Protein 5H6X (pdb70)

B-factor: mean 24.69, std 9.8, range [11.09, 68.38]

Structure (mmCIF, N/CA/C/O backbone):
data_5H6X
#
_entry.id   5H6X
#
_cell.length_a   37.910
_cell.length_b   68.905
_cell.length_c   70.357
_cell.angle_alpha   90.00
_cell.angle_beta   90.00
_cell.angle_gamma   90.00
#
_symmetry.space_group_name_H-M   'P 21 21 21'
#
loop_
_entity.id
_entity.type
_entity.pdbx_description
1 polymer 'RNA polymerase sigma factor RpoS'
2 non-polymer 'SODIUM ION'
3 non-polymer GLYCEROL
4 water water
#
loop_
_atom_site.group_PDB
_atom_site.id
_atom_site.type_symbol
_atom_site.label_atom_id
_atom_site.label_alt_id
_atom_site.label_comp_id
_atom_site.label_asym_id
_atom_site.label_entity_id
_atom_site.label_seq_id
_atom_site.pdbx_PDB_ins_code
_atom_site.Cartn_x
_atom_site.Cartn_y
_atom_site.Cartn_z
_atom_site.occupancy
_atom_site.B_iso_or_equiv
_atom_site.auth_seq_id
_atom_site.auth_comp_id
_atom_site.auth_asym_id
_atom_site.auth_atom_id
_atom_site.pdbx_PDB_model_num
ATOM 1 N N . LEU A 1 7 ? -27.619 -0.957 20.212 1.00 49.32 101 LEU A N 1
ATOM 2 C CA . LEU A 1 7 ? -27.730 -1.468 18.813 1.00 46.19 101 LEU A CA 1
ATOM 3 C C . LEU A 1 7 ? -28.546 -0.504 17.958 1.00 40.69 101 LEU A C 1
ATOM 4 O O . LEU A 1 7 ? -29.634 -0.085 18.338 1.00 42.18 101 LEU A O 1
ATOM 6 N N . LEU A 1 8 ? -28.002 -0.156 16.809 1.00 31.68 102 LEU A N 1
ATOM 7 C CA . LEU A 1 8 ? -28.623 0.824 15.944 1.00 28.13 102 LEU A CA 1
ATOM 8 C C . LEU A 1 8 ? -29.490 0.147 14.886 1.00 25.20 102 LEU A C 1
ATOM 9 O O . LEU A 1 8 ? -29.075 -0.828 14.269 1.00 26.40 102 LEU A O 1
ATOM 14 N N . THR A 1 9 ? -30.674 0.699 14.663 1.00 21.09 103 THR A N 1
ATOM 15 C CA . THR A 1 9 ? -31.494 0.258 13.538 1.00 20.62 103 THR A CA 1
ATOM 16 C C . THR A 1 9 ? -30.792 0.654 12.260 1.00 18.98 103 THR A C 1
ATOM 17 O O . THR A 1 9 ? -29.919 1.521 12.253 1.00 18.98 103 THR A O 1
ATOM 21 N N . ALA A 1 10 ? -31.191 0.065 11.146 1.00 17.68 104 ALA A N 1
ATOM 22 C CA . ALA A 1 10 ? -30.629 0.470 9.873 1.00 16.59 104 ALA A CA 1
ATOM 23 C C . ALA A 1 10 ? -30.867 1.929 9.615 1.00 16.38 104 ALA A C 1
ATOM 24 O O . ALA A 1 10 ? -29.998 2.617 9.094 1.00 16.57 104 ALA A O 1
ATOM 26 N N . GLU A 1 11 ? -32.050 2.421 9.974 1.00 17.29 105 GLU A N 1
ATOM 27 C CA . GLU A 1 11 ? -32.381 3.811 9.781 1.00 18.26 105 GLU A CA 1
ATOM 28 C C . GLU A 1 11 ? -31.496 4.702 10.640 1.00 19.79 105 GLU A C 1
ATOM 29 O O . GLU A 1 11 ? -30.978 5.711 10.169 1.00 19.41 105 GLU A O 1
ATOM 35 N N . GLU A 1 12 ? -31.336 4.349 11.891 1.00 18.27 106 GLU A N 1
ATOM 36 C CA . GLU A 1 12 ? -30.459 5.137 12.774 1.00 19.13 106 GLU A CA 1
ATOM 37 C C . GLU A 1 12 ? -29.025 5.117 12.298 1.00 18.26 106 GLU A C 1
ATOM 38 O O . GLU A 1 12 ? -28.342 6.123 12.300 1.00 18.17 106 GLU A O 1
ATOM 44 N N . GLU A 1 13 ? -28.557 3.955 11.891 1.00 17.81 107 GLU A N 1
ATOM 45 C CA . GLU A 1 13 ? -27.166 3.826 11.484 1.00 18.19 107 GLU A CA 1
ATOM 46 C C . GLU A 1 13 ? -26.872 4.690 10.285 1.00 17.95 107 GLU A C 1
ATOM 47 O O . GLU A 1 13 ? -25.821 5.349 10.213 1.00 18.85 107 GLU A O 1
ATOM 53 N N . ILE A 1 14 ? -27.762 4.704 9.307 1.00 18.48 108 ILE A N 1
ATOM 54 C CA . ILE A 1 14 ? -27.514 5.537 8.143 1.00 21.45 108 ILE A CA 1
ATOM 55 C C . ILE A 1 14 ? -27.574 7.026 8.455 1.00 20.78 108 ILE A C 1
ATOM 56 O O . ILE A 1 14 ? -26.826 7.805 7.895 1.00 22.54 108 ILE A O 1
ATOM 61 N N . HIS A 1 15 ? -28.445 7.404 9.374 1.00 19.51 109 HIS A N 1
ATOM 62 C CA . HIS A 1 15 ? -28.533 8.773 9.823 1.00 21.03 109 HIS A CA 1
ATOM 63 C C . HIS A 1 15 ? -27.240 9.238 10.466 1.00 20.29 109 HIS A C 1
ATOM 64 O O . HIS A 1 15 ? -26.671 10.251 10.078 1.00 20.83 109 HIS A O 1
ATOM 71 N N . TYR A 1 16 ? -26.781 8.474 11.445 1.00 19.14 110 TYR A N 1
ATOM 72 C CA . TYR A 1 16 ? -25.520 8.815 12.099 1.00 18.37 110 TYR A CA 1
ATOM 73 C C . TYR A 1 16 ? -24.368 8.752 11.127 1.00 18.42 110 TYR A C 1
ATOM 74 O O . TYR A 1 16 ? -23.464 9.586 11.180 1.00 19.13 110 TYR A O 1
ATOM 83 N N . ALA A 1 17 ? -24.373 7.783 10.222 1.00 17.60 111 ALA A N 1
ATOM 84 C CA . ALA A 1 17 ? -23.267 7.639 9.279 1.00 17.29 111 ALA A CA 1
ATOM 85 C C . ALA A 1 17 ? -23.151 8.841 8.359 1.00 19.43 111 ALA A C 1
ATOM 86 O O . ALA A 1 17 ? -22.060 9.312 8.065 1.00 20.31 111 ALA A O 1
ATOM 88 N N . THR A 1 18 ? -24.294 9.360 7.944 1.00 19.95 112 THR A N 1
ATOM 89 C CA . THR A 1 18 ? -24.288 10.516 7.056 1.00 22.20 112 THR A CA 1
ATOM 90 C C . THR A 1 18 ? -23.690 11.718 7.770 1.00 22.06 112 THR A C 1
ATOM 91 O O . THR A 1 18 ? -22.877 12.441 7.207 1.00 23.76 112 THR A O 1
ATOM 95 N N . LEU A 1 19 ? -24.082 11.923 9.014 1.00 21.32 113 LEU A N 1
ATOM 96 C CA . LEU A 1 19 ? -23.503 12.976 9.848 1.00 21.06 113 LEU A CA 1
ATOM 97 C C . LEU A 1 19 ? -22.021 12.765 10.136 1.00 22.78 113 LEU A C 1
ATOM 98 O O . LEU A 1 19 ? -21.230 13.705 10.101 1.00 22.09 113 LEU A O 1
ATOM 103 N N . ALA A 1 20 ? -21.649 11.535 10.455 1.00 19.27 114 ALA A N 1
ATOM 104 C CA . ALA A 1 20 ? -20.265 11.217 10.790 1.00 19.64 114 ALA A CA 1
ATOM 105 C C . ALA A 1 20 ? -19.339 11.510 9.627 1.00 20.42 114 ALA A C 1
ATOM 106 O O . ALA A 1 20 ? -18.204 11.975 9.811 1.00 20.66 114 ALA A O 1
ATOM 108 N N . LEU A 1 21 ? -19.820 11.225 8.429 1.00 20.83 115 LEU A N 1
ATOM 109 C CA . LEU A 1 21 ? -19.056 11.404 7.211 1.00 23.20 115 LEU A CA 1
ATOM 110 C C . LEU A 1 21 ? -18.705 12.870 7.004 1.00 26.20 115 LEU A C 1
ATOM 111 O O . LEU A 1 21 ? -17.660 13.192 6.444 1.00 27.38 115 LEU A O 1
ATOM 116 N N . LYS A 1 22 ? -19.566 13.739 7.520 1.00 26.22 116 LYS A N 1
ATOM 117 C CA . LYS A 1 22 ? -19.394 15.188 7.464 1.00 28.40 116 LYS A CA 1
ATOM 118 C C . LYS A 1 22 ? -18.649 15.751 8.672 1.00 30.00 116 LYS A C 1
ATOM 119 O O . LYS A 1 22 ? -18.531 16.969 8.826 1.00 33.50 116 LYS A O 1
ATOM 125 N N . GLY A 1 23 ? -18.130 14.880 9.531 1.00 27.17 117 GLY A N 1
ATOM 126 C CA . GLY A 1 23 ? -17.343 15.312 10.674 1.00 24.92 117 GLY A CA 1
ATOM 127 C C . GLY A 1 23 ? -18.039 15.460 12.012 1.00 24.26 117 GLY A C 1
ATOM 128 O O . GLY A 1 23 ? -17.444 15.935 12.961 1.00 26.48 117 GLY A O 1
ATOM 129 N N . ASP A 1 24 ? -19.281 15.003 12.122 1.00 23.06 118 ASP A N 1
ATOM 130 C CA . ASP A 1 24 ? -20.045 15.161 13.358 1.00 24.26 118 ASP A CA 1
ATOM 131 C C . ASP A 1 24 ? -19.551 14.170 14.408 1.00 25.01 118 ASP A C 1
ATOM 132 O O . ASP A 1 24 ? -19.771 12.963 14.293 1.00 22.13 118 ASP A O 1
ATOM 137 N N . MET A 1 25 ? -18.907 14.676 15.443 1.00 24.09 119 MET A N 1
ATOM 138 C CA . MET A 1 25 ? -18.288 13.832 16.449 1.00 24.44 119 MET A CA 1
ATOM 139 C C . MET A 1 25 ? -19.281 13.084 17.304 1.00 23.97 119 MET A C 1
ATOM 140 O O . MET A 1 25 ? -18.997 11.988 17.731 1.00 23.08 119 MET A O 1
ATOM 145 N N . GLU A 1 26 ? -20.438 13.669 17.584 1.00 23.26 120 GLU A N 1
ATOM 146 C CA . GLU A 1 26 ? -21.434 12.937 18.352 1.00 25.75 120 GLU A CA 1
ATOM 147 C C . GLU A 1 26 ? -21.951 11.736 17.592 1.00 21.43 120 GLU A C 1
ATOM 148 O O . GLU A 1 26 ? -22.174 10.689 18.186 1.00 21.39 120 GLU A O 1
ATOM 154 N N . ALA A 1 27 ? -22.175 11.891 16.296 1.00 21.56 121 ALA A N 1
ATOM 155 C CA . ALA A 1 27 ? -22.568 10.748 15.467 1.00 18.62 121 ALA A CA 1
ATOM 156 C C . ALA A 1 27 ? -21.480 9.692 15.430 1.00 18.49 121 ALA A C 1
ATOM 157 O O . ALA A 1 27 ? -21.772 8.515 15.547 1.00 17.85 121 ALA A O 1
ATOM 159 N N . ARG A 1 28 ? -20.238 10.113 15.290 1.00 17.56 122 ARG A N 1
ATOM 160 C CA . ARG A 1 28 ? -19.111 9.177 15.325 1.00 17.61 122 ARG A CA 1
ATOM 161 C C . ARG A 1 28 ? -19.070 8.439 16.646 1.00 19.85 122 ARG A C 1
ATOM 162 O O . ARG A 1 28 ? -18.874 7.234 16.671 1.00 17.82 122 ARG A O 1
ATOM 170 N N . LYS A 1 29 ? -19.275 9.139 17.750 1.00 20.01 123 LYS A N 1
ATOM 171 C CA . LYS A 1 29 ? -19.314 8.509 19.047 1.00 21.74 123 LYS A CA 1
ATOM 172 C C . LYS A 1 29 ? -20.437 7.472 19.156 1.00 20.53 123 LYS A C 1
ATOM 173 O O . LYS A 1 29 ? -20.224 6.390 19.687 1.00 19.55 123 LYS A O 1
ATOM 179 N N . LYS A 1 30 ? -21.623 7.801 18.662 1.00 19.29 124 LYS A N 1
ATOM 180 C CA . LYS A 1 30 ? -22.725 6.855 18.678 1.00 21.79 124 LYS A CA 1
ATOM 181 C C . LYS A 1 30 ? -22.378 5.584 17.906 1.00 19.76 124 LYS A C 1
ATOM 182 O O . LYS A 1 30 ? -22.682 4.476 18.341 1.00 19.62 124 LYS A O 1
ATOM 188 N N . MET A 1 31 ? -21.730 5.743 16.761 1.00 16.90 125 MET A N 1
ATOM 189 C CA . MET A 1 31 ? -21.378 4.578 15.960 1.00 16.21 125 MET A CA 1
ATOM 190 C C . MET A 1 31 ? -20.347 3.696 16.659 1.00 17.23 125 MET A C 1
ATOM 191 O O . MET A 1 31 ? -20.440 2.474 16.642 1.00 18.40 125 MET A O 1
ATOM 196 N N . ILE A 1 32 ? -19.339 4.310 17.233 1.00 16.34 126 ILE A N 1
ATOM 197 C CA . ILE A 1 32 ? -18.312 3.558 17.941 1.00 16.73 126 ILE A CA 1
ATOM 198 C C . ILE A 1 32 ? -18.912 2.876 19.146 1.00 17.71 126 ILE A C 1
ATOM 199 O O . ILE A 1 32 ? -18.655 1.689 19.380 1.00 18.18 126 ILE A O 1
ATOM 204 N N . GLU A 1 33 ? -19.729 3.567 19.928 1.00 18.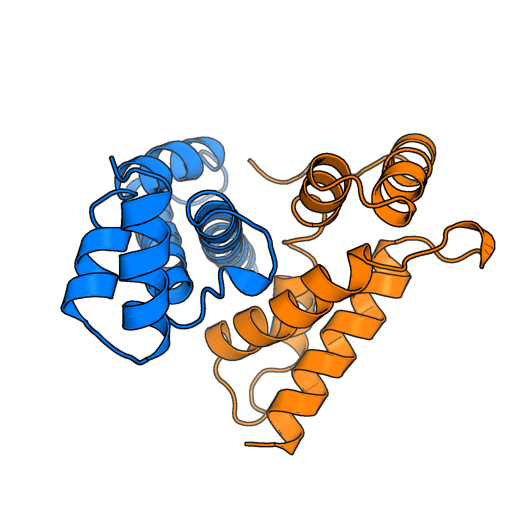98 127 GLU A N 1
ATOM 205 C CA A GLU A 1 33 ? -20.249 2.942 21.152 0.47 22.67 127 GLU A CA 1
ATOM 206 C CA B GLU A 1 33 ? -20.211 2.941 21.161 0.53 22.97 127 GLU A CA 1
ATOM 207 C C . GLU A 1 33 ? -21.086 1.682 20.880 1.00 24.28 127 GLU A C 1
ATOM 208 O O . GLU A 1 33 ? -21.062 0.686 21.636 1.00 26.98 127 GLU A O 1
ATOM 219 N N . SER A 1 34 ? -21.807 1.712 19.756 1.00 24.05 128 SER A N 1
ATOM 220 C CA A SER A 1 34 ? -22.625 0.552 19.332 0.54 25.73 128 SER A CA 1
ATOM 221 C CA B SER A 1 34 ? -22.617 0.550 19.338 0.46 25.92 128 SER A CA 1
ATOM 222 C C . SER A 1 34 ? -21.793 -0.671 18.839 1.00 26.23 128 SER A C 1
ATOM 223 O O . SER A 1 34 ? -22.312 -1.779 18.665 1.00 27.63 128 SER A O 1
ATOM 228 N N . ASN A 1 35 ? -20.495 -0.487 18.643 1.00 24.49 129 ASN A N 1
ATOM 229 C CA . ASN A 1 35 ? -19.620 -1.545 18.149 1.00 23.76 129 ASN A CA 1
ATOM 230 C C . ASN A 1 35 ? -18.402 -1.859 18.978 1.00 22.71 129 ASN A C 1
ATOM 231 O O . ASN A 1 35 ? -17.480 -2.518 18.515 1.00 20.42 129 ASN A O 1
ATOM 236 N N . LEU A 1 36 ? -18.403 -1.444 20.237 1.00 19.73 130 LEU A N 1
ATOM 237 C CA . LEU A 1 36 ? -17.280 -1.723 21.100 1.00 22.81 130 LEU A CA 1
ATOM 238 C C . LEU A 1 36 ? -17.108 -3.211 21.293 1.00 21.74 130 LEU A C 1
ATOM 239 O O . LEU A 1 36 ? -16.005 -3.706 21.379 1.00 22.35 130 LEU A O 1
ATOM 244 N N . ARG A 1 37 ? -18.219 -3.936 21.385 1.00 22.22 131 ARG A N 1
ATOM 245 C CA . ARG A 1 37 ? -18.149 -5.367 21.544 1.00 23.25 131 ARG A CA 1
ATOM 246 C C . ARG A 1 37 ? -17.552 -6.102 20.386 1.00 20.86 131 ARG A C 1
ATOM 247 O O . ARG A 1 37 ? -16.907 -7.141 20.552 1.00 21.24 131 ARG A O 1
ATOM 255 N N . LEU A 1 38 ? -17.754 -5.551 19.217 1.00 20.76 132 LEU A N 1
ATOM 256 C CA . LEU A 1 38 ? -17.196 -6.124 18.021 1.00 20.47 132 LEU A CA 1
ATOM 257 C C . LEU A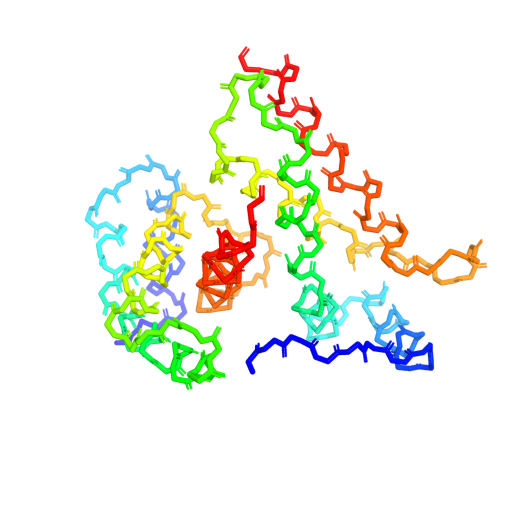 1 38 ? -15.685 -6.217 18.116 1.00 18.67 132 LEU A C 1
ATOM 258 O O . LEU A 1 38 ? -15.082 -7.197 17.690 1.00 18.28 132 LEU A O 1
ATOM 263 N N . VAL A 1 39 ? -15.054 -5.208 18.690 1.00 16.21 133 VAL A N 1
ATOM 264 C CA . VAL A 1 39 ? -13.595 -5.244 18.801 1.00 15.93 133 VAL A CA 1
ATOM 265 C C . VAL A 1 39 ? -13.082 -6.409 19.615 1.00 16.63 133 VAL A C 1
ATOM 266 O O . VAL A 1 39 ? -12.153 -7.091 19.229 1.00 17.50 133 VAL A O 1
ATOM 270 N N . VAL A 1 40 ? -13.688 -6.630 20.780 1.00 17.69 134 VAL A N 1
ATOM 271 C CA . VAL A 1 40 ? -13.214 -7.706 21.638 1.00 19.64 134 VAL A CA 1
ATOM 272 C C . VAL A 1 40 ? -13.468 -9.046 20.963 1.00 19.17 134 VAL A C 1
ATOM 273 O O . VAL A 1 40 ? -12.643 -9.936 21.027 1.00 21.65 134 VAL A O 1
ATOM 277 N N . LYS A 1 41 ? -14.629 -9.198 20.328 1.00 20.31 135 LYS A N 1
ATOM 278 C CA . LYS A 1 41 ? -14.942 -10.442 19.641 1.00 22.24 135 LYS A CA 1
ATOM 279 C C . LYS A 1 41 ? -13.955 -10.760 18.533 1.00 20.38 135 LYS A C 1
ATOM 280 O O . LYS A 1 41 ? -13.515 -11.900 18.368 1.00 21.62 135 LYS A O 1
ATOM 286 N N . ILE A 1 42 ? -13.604 -9.754 17.750 1.00 17.57 136 ILE A N 1
ATOM 287 C CA . ILE A 1 42 ? -12.614 -9.946 16.712 1.00 16.67 136 ILE A CA 1
ATOM 288 C C . ILE A 1 42 ? -11.235 -10.177 17.292 1.00 18.13 136 ILE A C 1
ATOM 289 O O . ILE A 1 42 ? -10.497 -11.043 16.849 1.00 18.45 136 ILE A O 1
ATOM 294 N N . ALA A 1 43 ? -10.875 -9.400 18.299 1.00 18.00 137 ALA A N 1
ATOM 295 C CA . ALA A 1 43 ? -9.556 -9.515 18.918 1.00 19.16 137 ALA A CA 1
ATOM 296 C C . ALA A 1 43 ? -9.308 -10.934 19.418 1.00 21.67 137 ALA A C 1
ATOM 297 O O . ALA A 1 43 ? -8.223 -11.470 19.265 1.00 19.98 137 ALA A O 1
ATOM 299 N N . ARG A 1 44 ? -10.331 -11.551 19.984 1.00 21.51 138 ARG A N 1
ATOM 300 C CA . ARG A 1 44 ? -10.162 -12.903 20.522 1.00 25.80 138 ARG A CA 1
ATOM 301 C C . ARG A 1 44 ? -9.725 -13.884 19.457 1.00 23.93 138 ARG A C 1
ATOM 302 O O . ARG A 1 44 ? -9.070 -14.886 19.765 1.00 28.29 138 ARG A O 1
ATOM 310 N N . ARG A 1 45 ? -10.087 -13.633 18.206 1.00 22.52 139 ARG A N 1
ATOM 311 C CA . ARG A 1 45 ? -9.753 -14.537 17.123 1.00 23.94 139 ARG A CA 1
ATOM 312 C C . ARG A 1 45 ? -8.272 -14.511 16.754 1.00 23.34 139 ARG A C 1
ATOM 313 O O . ARG A 1 45 ? -7.796 -15.376 16.038 1.00 25.29 139 ARG A O 1
ATOM 321 N N . TYR A 1 46 ? -7.563 -13.493 17.219 1.00 20.29 140 TYR A N 1
ATOM 322 C CA . TYR A 1 46 ? -6.155 -13.307 16.908 1.00 20.25 140 TYR A CA 1
ATOM 323 C C . TYR A 1 46 ? -5.253 -13.583 18.100 1.00 22.03 140 TYR A C 1
ATOM 324 O O . TYR A 1 46 ? -4.113 -13.151 18.129 1.00 21.28 140 TYR A O 1
ATOM 333 N N . LEU A 1 47 ? -5.754 -14.303 19.087 1.00 23.58 141 LEU A N 1
ATOM 334 C CA . LEU A 1 47 ? -4.933 -14.640 20.253 1.00 25.17 141 LEU A CA 1
ATOM 335 C C . LEU A 1 47 ? -3.861 -15.618 19.884 1.00 28.41 141 LEU A C 1
ATOM 336 O O . LEU A 1 47 ? -3.994 -16.350 18.915 1.00 26.75 141 LEU A O 1
ATOM 341 N N . ASN A 1 48 ? -2.794 -15.614 20.668 1.00 30.32 142 ASN A N 1
ATOM 342 C CA . ASN A 1 48 ? -1.730 -16.578 20.518 1.00 34.79 142 ASN A CA 1
ATOM 343 C C . ASN A 1 48 ? -0.961 -16.342 19.241 1.00 32.22 142 ASN A C 1
ATOM 344 O O . ASN A 1 48 ? -0.457 -17.272 18.640 1.00 32.76 142 ASN A O 1
ATOM 349 N N . ARG A 1 49 ? -0.896 -15.089 18.813 1.00 28.73 143 ARG A N 1
ATOM 350 C CA . ARG A 1 49 ? -0.100 -14.717 17.651 1.00 27.92 143 ARG A CA 1
ATOM 351 C C . ARG A 1 49 ? 1.017 -13.772 18.027 1.00 28.03 143 ARG A C 1
ATOM 352 O O . ARG A 1 49 ? 1.607 -13.143 17.165 1.00 26.11 143 ARG A O 1
ATOM 360 N N . GLY A 1 50 ? 1.299 -13.672 19.323 1.00 29.43 144 GLY A N 1
ATOM 361 C CA . GLY A 1 50 ? 2.355 -12.807 19.833 1.00 29.01 144 GLY A CA 1
ATOM 362 C C . GLY A 1 50 ? 1.918 -11.561 20.579 1.00 29.70 144 GLY A C 1
ATOM 363 O O . GLY A 1 50 ? 2.737 -10.914 21.234 1.00 29.51 144 GLY A O 1
ATOM 364 N N . LEU A 1 51 ? 0.647 -11.199 20.462 1.00 25.25 145 LEU A N 1
ATOM 365 C CA . LEU A 1 51 ? 0.124 -10.061 21.195 1.00 25.56 145 LEU A CA 1
ATOM 366 C C . LEU A 1 51 ? -0.915 -10.514 22.207 1.00 22.64 145 LEU A C 1
ATOM 367 O O . LEU A 1 51 ? -1.763 -11.321 21.926 1.00 22.81 145 LEU A O 1
ATOM 372 N N . PRO A 1 52 ? -0.811 -10.001 23.428 1.00 24.94 146 PRO A N 1
ATOM 373 C CA . PRO A 1 52 ? -1.804 -10.290 24.446 1.00 24.35 146 PRO A CA 1
ATOM 374 C C . PRO A 1 52 ? -3.125 -9.593 24.135 1.00 23.38 146 PRO A C 1
ATOM 375 O O . PRO A 1 52 ? -3.141 -8.640 23.351 1.00 21.58 146 PRO A O 1
ATOM 379 N N . LEU A 1 53 ? -4.207 -10.030 24.766 1.00 22.41 147 LEU A N 1
ATOM 380 C CA . LEU A 1 53 ? -5.533 -9.566 24.404 1.00 22.30 147 LEU A CA 1
ATOM 381 C C . LEU A 1 53 ? -5.692 -8.078 24.519 1.00 21.93 147 LEU A C 1
ATOM 382 O O . LEU A 1 53 ? -6.304 -7.457 23.651 1.00 19.93 147 LEU A O 1
ATOM 387 N N . LEU A 1 54 ? -5.161 -7.491 25.583 1.00 21.94 148 LEU A N 1
ATOM 388 C CA . LEU A 1 54 ? -5.313 -6.057 25.755 1.00 22.27 148 LEU A CA 1
ATOM 389 C C . LEU A 1 54 ? -4.672 -5.269 24.627 1.00 20.55 148 LEU A C 1
ATOM 390 O O . LEU A 1 54 ? -5.175 -4.221 24.243 1.00 19.64 148 LEU A O 1
ATOM 395 N N . ASP A 1 55 ? -3.551 -5.763 24.106 1.00 19.67 149 ASP A N 1
ATOM 396 C CA . ASP A 1 55 ? -2.905 -5.134 22.986 1.00 19.93 149 ASP A CA 1
ATOM 397 C C . ASP A 1 55 ? -3.703 -5.318 21.700 1.00 18.08 149 ASP A C 1
ATOM 398 O O . ASP A 1 55 ? -3.759 -4.411 20.900 1.00 17.24 149 ASP A O 1
ATOM 403 N N . LEU A 1 56 ? -4.289 -6.491 21.523 1.00 17.63 150 LEU A N 1
ATOM 404 C CA . LEU A 1 56 ? -5.150 -6.741 20.353 1.00 16.21 150 LEU A CA 1
ATOM 405 C C . LEU A 1 56 ? -6.385 -5.823 20.407 1.00 16.09 150 LEU A C 1
ATOM 406 O O . LEU A 1 56 ? -6.834 -5.326 19.378 1.00 15.52 150 LEU A O 1
ATOM 411 N N . ILE A 1 57 ? -6.946 -5.627 21.592 1.00 16.53 151 ILE A N 1
ATOM 412 C CA . ILE A 1 57 ? -8.074 -4.705 21.733 1.00 17.00 151 ILE A CA 1
ATOM 413 C C . ILE A 1 57 ? -7.642 -3.285 21.394 1.00 16.91 151 ILE A C 1
ATOM 414 O O . ILE A 1 57 ? -8.340 -2.564 20.710 1.00 15.23 151 ILE A O 1
ATOM 419 N N . GLU A 1 58 ? -6.475 -2.878 21.867 1.00 16.62 152 GLU A N 1
ATOM 420 C CA . GLU A 1 58 ? -6.000 -1.545 21.599 1.00 15.76 152 GLU A CA 1
ATOM 421 C C . GLU A 1 58 ? -5.828 -1.307 20.112 1.00 15.72 152 GLU A C 1
ATOM 422 O O . GLU A 1 58 ? -6.236 -0.296 19.591 1.00 15.70 152 GLU A O 1
ATOM 428 N N . GLU A 1 59 ? -5.209 -2.262 19.440 1.00 14.48 153 GLU A N 1
ATOM 429 C CA . GLU A 1 59 ? -5.046 -2.114 17.993 1.00 14.84 153 GLU A CA 1
ATOM 430 C C . GLU A 1 59 ? -6.349 -2.187 17.248 1.00 14.87 153 GLU A C 1
ATOM 431 O O . GLU A 1 59 ? -6.549 -1.483 16.280 1.00 14.88 153 GLU A O 1
ATOM 437 N N . GLY A 1 60 ? -7.245 -3.065 17.687 1.00 14.53 154 GLY A N 1
ATOM 438 C CA . GLY A 1 60 ? -8.572 -3.123 17.100 1.00 14.22 154 GLY A CA 1
ATOM 439 C C . GLY A 1 60 ? -9.335 -1.840 17.270 1.00 14.17 154 GLY A C 1
ATOM 440 O O . GLY A 1 60 ? -10.042 -1.413 16.389 1.00 14.30 154 GLY A O 1
ATOM 441 N N . ASN A 1 61 ? -9.168 -1.214 18.422 1.00 14.50 155 ASN A N 1
ATOM 442 C CA . ASN A 1 61 ? -9.842 0.056 18.688 1.00 15.73 155 ASN A CA 1
ATO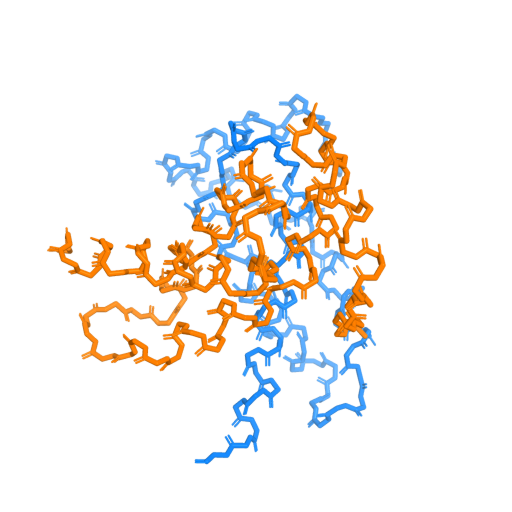M 443 C C . ASN A 1 61 ? -9.370 1.130 17.729 1.00 16.33 155 ASN A C 1
ATOM 444 O O . ASN A 1 61 ? -10.160 2.016 17.347 1.00 16.88 155 ASN A O 1
ATOM 449 N N . LEU A 1 62 ? -8.114 1.086 17.333 1.00 15.53 156 LEU A N 1
ATOM 450 C CA . LEU A 1 62 ? -7.610 2.035 16.364 1.00 15.34 156 LEU A CA 1
ATOM 451 C C . LEU A 1 62 ? -8.375 1.914 15.061 1.00 14.52 156 LEU A C 1
ATOM 452 O O . LEU A 1 62 ? -8.772 2.901 14.479 1.00 15.73 156 LEU A O 1
ATOM 457 N N . GLY A 1 63 ? -8.628 0.683 14.622 1.00 13.26 157 GLY A N 1
ATOM 458 C CA . GLY A 1 63 ? -9.443 0.475 13.440 1.00 12.98 157 GLY A CA 1
ATOM 459 C C . GLY A 1 63 ? -10.882 0.908 13.560 1.00 13.19 157 GLY A C 1
ATOM 460 O O . GLY A 1 63 ? -11.434 1.499 12.641 1.00 14.56 157 GLY A O 1
ATOM 461 N N . LEU A 1 64 ? -11.501 0.619 14.696 1.00 13.31 158 LEU A N 1
ATOM 462 C CA . LEU A 1 64 ? -12.884 1.058 14.881 1.00 14.83 158 LEU A CA 1
ATOM 463 C C . LEU A 1 64 ? -12.972 2.576 14.814 1.00 15.44 158 LEU A C 1
ATOM 464 O O . LEU A 1 64 ? -13.868 3.127 14.180 1.00 15.06 158 LEU A O 1
ATOM 469 N N . MET A 1 65 ? -12.047 3.252 15.455 1.00 16.88 159 MET A N 1
ATOM 470 C CA . MET A 1 65 ? -12.055 4.716 15.365 1.00 16.89 159 MET A CA 1
ATOM 471 C C . MET A 1 65 ? -11.847 5.234 13.938 1.00 16.22 159 MET A C 1
ATOM 472 O O . MET A 1 65 ? -12.499 6.158 13.523 1.00 17.84 159 MET A O 1
ATOM 477 N N . LYS A 1 66 ? -10.934 4.620 13.198 1.00 15.37 160 LYS A N 1
ATOM 478 C CA . LYS A 1 66 ? -10.683 4.997 11.830 1.00 15.80 160 LYS A CA 1
ATOM 479 C C . LYS A 1 66 ? -11.909 4.731 10.978 1.00 16.17 160 LYS A C 1
ATOM 480 O O . LYS A 1 66 ? -12.181 5.477 10.054 1.00 17.38 160 LYS A O 1
ATOM 486 N N . SER A 1 67 ? -12.657 3.691 11.292 1.00 15.14 161 SER A N 1
ATOM 487 C CA . SER A 1 67 ? -13.795 3.275 10.456 1.00 15.89 161 SER A CA 1
ATOM 488 C C . SER A 1 67 ? -14.922 4.304 10.434 1.00 17.52 161 SER A C 1
ATOM 489 O O . SER A 1 67 ? -15.717 4.286 9.524 1.00 19.93 161 SER A O 1
ATOM 492 N N . VAL A 1 68 ? -14.977 5.205 11.406 1.00 17.00 162 VAL A N 1
ATOM 493 C CA . VAL A 1 68 ? -16.023 6.236 11.377 1.00 19.48 162 VAL A CA 1
ATOM 494 C C . VAL A 1 68 ? -15.570 7.520 10.716 1.00 20.59 162 VAL A C 1
ATOM 495 O O . VAL A 1 68 ? -16.359 8.462 10.617 1.00 23.02 162 VAL A O 1
ATOM 499 N N . GLU A 1 69 ? -14.330 7.581 10.268 1.00 19.73 163 GLU A N 1
ATOM 500 C CA . GLU A 1 69 ? -13.846 8.795 9.617 1.00 22.90 163 GLU A CA 1
ATOM 501 C C . GLU A 1 69 ? -14.326 8.928 8.182 1.00 25.19 163 GLU A C 1
ATOM 502 O O . GLU A 1 69 ? -14.588 10.045 7.721 1.00 29.96 163 GLU A O 1
ATOM 508 N N . LYS A 1 70 ? -14.441 7.814 7.472 1.00 23.45 164 LYS A N 1
ATOM 509 C CA . LYS A 1 70 ? -14.899 7.861 6.098 1.00 25.05 164 LYS A CA 1
ATOM 510 C C . LYS A 1 70 ? -15.755 6.667 5.684 1.00 23.94 164 LYS A C 1
ATOM 511 O O . LYS A 1 70 ? -15.551 6.089 4.633 1.00 27.09 164 LYS A O 1
ATOM 517 N N . PHE A 1 71 ? -16.730 6.313 6.506 1.00 20.78 165 PHE A N 1
ATOM 518 C CA . PHE A 1 71 ? -17.666 5.249 6.170 1.00 19.50 165 PHE A CA 1
ATOM 519 C C . PHE A 1 71 ? -18.780 5.813 5.326 1.00 21.51 165 PHE A C 1
ATOM 520 O O . PHE A 1 71 ? -19.492 6.711 5.777 1.00 22.07 165 PHE A O 1
ATOM 528 N N . ASP A 1 72 ? -18.913 5.316 4.108 1.00 22.90 166 ASP A N 1
ATOM 529 C CA . ASP A 1 72 ? -19.954 5.821 3.205 1.00 24.18 166 ASP A CA 1
ATOM 530 C C . ASP A 1 72 ? -20.987 4.755 2.952 1.00 23.50 166 ASP A C 1
ATOM 531 O O . ASP A 1 72 ? -20.725 3.767 2.321 1.00 23.81 166 ASP A O 1
ATOM 536 N N . PRO A 1 73 ? -22.193 4.944 3.483 1.00 24.44 167 PRO A N 1
ATOM 537 C CA . PRO A 1 73 ? -23.259 3.950 3.289 1.00 27.36 167 PRO A CA 1
ATOM 538 C C . PRO A 1 73 ? -23.600 3.706 1.831 1.00 29.41 167 PRO A C 1
ATOM 539 O O . PRO A 1 73 ? -24.113 2.659 1.492 1.00 30.08 167 PRO A O 1
ATOM 543 N N . LYS A 1 74 ? -23.286 4.671 0.974 1.00 32.15 168 LYS A N 1
ATOM 544 C CA . LYS A 1 74 ? -23.549 4.532 -0.459 1.00 34.53 168 LYS A CA 1
ATOM 545 C C . LYS A 1 74 ? -22.683 3.449 -1.098 1.00 34.68 168 LYS A C 1
ATOM 546 O O . LYS A 1 74 ? -23.011 2.958 -2.173 1.00 35.22 168 LYS A O 1
ATOM 552 N N . ARG A 1 75 ? -21.587 3.061 -0.446 1.00 32.93 169 ARG A N 1
ATOM 553 C CA . ARG A 1 75 ? -20.764 1.968 -0.962 1.00 31.63 169 ARG A CA 1
ATOM 554 C C . ARG A 1 75 ? -21.501 0.637 -0.843 1.00 29.23 169 ARG A C 1
ATOM 555 O O . ARG A 1 75 ? -21.098 -0.352 -1.444 1.00 31.66 169 ARG A O 1
ATOM 563 N N . GLY A 1 76 ? -22.601 0.604 -0.097 1.00 29.67 170 GLY A N 1
ATOM 564 C CA . GLY A 1 76 ? -23.455 -0.579 -0.029 1.00 27.76 170 GLY A CA 1
ATOM 565 C C . GLY A 1 76 ? -23.254 -1.567 1.102 1.00 26.03 170 GLY A C 1
ATOM 566 O O . GLY A 1 76 ? -23.907 -2.601 1.151 1.00 26.38 170 GLY A O 1
ATOM 567 N N . PHE A 1 77 ? -22.339 -1.272 2.009 1.00 21.84 171 PHE A N 1
ATOM 568 C CA . PHE A 1 77 ? -22.078 -2.149 3.122 1.00 20.44 171 PHE A CA 1
ATOM 569 C C . PHE A 1 77 ? -22.536 -1.511 4.418 1.00 19.38 171 PHE A C 1
ATOM 570 O O . PHE A 1 77 ? -22.462 -0.292 4.564 1.00 21.19 171 PHE A O 1
ATOM 578 N N . ARG A 1 78 ? -23.017 -2.325 5.344 1.00 18.56 172 ARG A N 1
ATOM 579 C CA . ARG A 1 78 ? -23.406 -1.846 6.666 1.00 19.28 172 ARG A CA 1
ATOM 580 C C . ARG A 1 78 ? -22.193 -1.488 7.494 1.00 18.97 172 ARG A C 1
ATOM 581 O O . ARG A 1 78 ? -21.108 -2.000 7.252 1.00 18.44 172 ARG A O 1
ATOM 589 N N . PHE A 1 79 ? -22.386 -0.637 8.498 1.00 18.41 173 PHE A N 1
ATOM 590 C CA . PHE A 1 79 ? -21.260 -0.156 9.278 1.00 19.39 173 PHE A CA 1
ATOM 591 C C . PHE A 1 79 ? -20.556 -1.287 9.986 1.00 18.26 173 PHE A C 1
ATOM 592 O O . PHE A 1 79 ? -19.341 -1.296 10.032 1.00 17.90 173 PHE A O 1
ATOM 600 N N . SER A 1 80 ? -21.255 -2.247 10.569 1.00 17.12 174 SER A N 1
ATOM 601 C CA A SER A 1 80 ? -20.548 -3.314 11.343 0.40 18.34 174 SER A CA 1
ATOM 602 C CA B SER A 1 80 ? -20.522 -3.278 11.357 0.60 18.03 174 SER A CA 1
ATOM 603 C C . SER A 1 80 ? -19.576 -4.125 10.456 1.00 17.14 174 SER A C 1
ATOM 604 O O . SER A 1 80 ? -18.557 -4.644 10.871 1.00 17.22 174 SER A O 1
ATOM 609 N N . THR A 1 81 ? -19.972 -4.242 9.195 1.00 16.97 175 THR A N 1
ATOM 610 C CA . THR A 1 81 ? -19.131 -4.844 8.174 1.00 17.35 175 THR A CA 1
ATOM 611 C C . THR A 1 81 ? -17.881 -4.040 7.908 1.00 15.81 175 THR A C 1
ATOM 612 O O . THR A 1 81 ? -16.774 -4.590 7.940 1.00 16.62 175 THR A O 1
ATOM 616 N N . TYR A 1 82 ? -18.021 -2.770 7.592 1.00 15.26 176 TYR A N 1
ATOM 617 C CA . TYR A 1 82 ? -16.884 -1.915 7.331 1.00 15.52 176 TYR A CA 1
ATOM 618 C C . TYR A 1 82 ? -16.005 -1.825 8.563 1.00 15.51 176 TYR A C 1
ATOM 619 O O . TYR A 1 82 ? -14.784 -1.866 8.452 1.00 15.34 176 TYR A O 1
ATOM 628 N N . ALA A 1 83 ? -16.612 -1.695 9.740 1.00 14.55 177 ALA A N 1
ATOM 629 C CA . ALA A 1 83 ? -15.849 -1.683 10.986 1.00 13.18 177 ALA A CA 1
ATOM 630 C C . ALA A 1 83 ? -15.105 -2.976 11.215 1.00 13.56 177 ALA A C 1
ATOM 631 O O . ALA A 1 83 ? -13.962 -2.959 11.645 1.00 13.19 177 ALA A O 1
ATOM 633 N N . THR A 1 84 ? -15.736 -4.101 10.932 1.00 13.17 178 THR A N 1
ATOM 634 C CA . THR A 1 84 ? -15.043 -5.381 11.047 1.00 14.17 178 THR A CA 1
ATOM 635 C C . THR A 1 84 ? -13.804 -5.403 10.191 1.00 14.36 178 THR A C 1
ATOM 636 O O . THR A 1 84 ? -12.769 -5.856 10.643 1.00 12.53 178 THR A O 1
ATOM 640 N N . TRP A 1 85 ? -13.888 -4.905 8.963 1.00 13.71 179 TRP A N 1
ATOM 641 C CA . TRP A 1 85 ? -12.734 -4.945 8.088 1.00 13.15 179 TRP A CA 1
ATOM 642 C C . TRP A 1 85 ? -11.603 -4.125 8.687 1.00 13.04 179 TRP A C 1
ATOM 643 O O . TRP A 1 85 ? -10.471 -4.574 8.761 1.00 13.41 179 TRP A O 1
ATOM 654 N N . TRP A 1 86 ? -11.938 -2.948 9.152 1.00 13.52 180 TRP A N 1
ATOM 655 C CA . TRP A 1 86 ? -10.932 -2.048 9.723 1.00 13.25 180 TRP A CA 1
ATOM 656 C C . TRP A 1 86 ? -10.295 -2.611 10.973 1.00 13.27 180 TRP A C 1
ATOM 657 O O . TRP A 1 86 ? -9.094 -2.476 11.173 1.00 13.24 180 TRP A O 1
ATOM 668 N N . ILE A 1 87 ? -11.085 -3.205 11.860 1.00 12.36 181 ILE A N 1
ATOM 669 C CA . ILE A 1 87 ? -10.569 -3.774 13.080 1.00 12.64 181 ILE A CA 1
ATOM 670 C C . ILE A 1 87 ? -9.626 -4.914 12.760 1.00 12.64 181 ILE A C 1
ATOM 671 O O . ILE A 1 87 ? -8.561 -5.025 13.354 1.00 13.64 181 ILE A O 1
ATOM 676 N N . ARG A 1 88 ? -9.996 -5.760 11.814 1.00 12.01 182 ARG A N 1
ATOM 677 C CA . ARG A 1 88 ? -9.083 -6.820 11.396 1.00 12.22 182 ARG A CA 1
ATOM 678 C C . ARG A 1 88 ? -7.805 -6.226 10.824 1.00 11.63 182 ARG A C 1
ATOM 679 O O . ARG A 1 88 ? -6.729 -6.717 11.098 1.00 12.17 182 ARG A O 1
ATOM 687 N N . GLN A 1 89 ? -7.929 -5.189 10.004 1.00 11.83 183 GLN A N 1
ATOM 688 C CA . GLN A 1 89 ? -6.753 -4.597 9.353 1.00 11.58 183 GLN A CA 1
ATOM 689 C C . GLN A 1 89 ? -5.761 -4.014 10.331 1.00 11.18 183 GLN A C 1
ATOM 690 O O . GLN A 1 89 ? -4.586 -4.212 10.195 1.00 12.51 183 GLN A O 1
ATOM 696 N N . THR A 1 90 ? -6.234 -3.270 11.329 1.00 11.09 184 THR A N 1
ATOM 697 C CA . THR A 1 90 ? -5.292 -2.704 12.297 1.00 12.14 184 THR A CA 1
ATOM 698 C C . THR A 1 90 ? -4.666 -3.761 13.201 1.00 12.37 184 THR A C 1
ATOM 699 O O . THR A 1 90 ? -3.537 -3.630 13.616 1.00 12.86 184 THR A O 1
ATOM 703 N N . ILE A 1 91 ? -5.411 -4.806 13.529 1.00 11.23 185 ILE A N 1
ATOM 704 C CA . ILE A 1 91 ? -4.839 -5.937 14.234 1.00 12.26 185 ILE A CA 1
ATOM 705 C C . ILE A 1 91 ? -3.800 -6.647 13.382 1.00 12.18 185 ILE A C 1
ATOM 706 O O . ILE A 1 91 ? -2.708 -6.938 13.846 1.00 13.74 185 ILE A O 1
ATOM 711 N N . GLU A 1 92 ? -4.131 -6.921 12.137 1.00 12.59 186 GLU A N 1
ATOM 712 C CA . GLU A 1 92 ? -3.184 -7.612 11.273 1.00 14.68 186 GLU A CA 1
ATOM 713 C C . GLU A 1 92 ? -1.951 -6.797 11.030 1.00 13.40 186 GLU A C 1
ATOM 714 O O . GLU A 1 92 ? -0.840 -7.358 10.993 1.00 14.71 186 GLU A O 1
ATOM 720 N N . ARG A 1 93 ? -2.103 -5.498 10.904 1.00 12.76 187 ARG A N 1
ATOM 721 C CA . ARG A 1 93 ? -0.979 -4.593 10.792 1.00 12.79 187 ARG A CA 1
ATOM 722 C C . ARG A 1 93 ? -0.079 -4.693 12.020 1.00 14.45 187 ARG A C 1
ATOM 723 O O . ARG A 1 93 ? 1.144 -4.735 11.914 1.00 14.13 187 ARG A O 1
ATOM 731 N N . ALA A 1 94 ? -0.668 -4.699 13.201 1.00 13.01 188 ALA A N 1
ATOM 732 C CA . ALA A 1 94 ? 0.105 -4.795 14.430 1.00 13.81 188 ALA A CA 1
ATOM 733 C C . ALA A 1 94 ? 0.866 -6.097 14.501 1.00 14.55 188 ALA A C 1
ATOM 734 O O . ALA A 1 94 ? 2.019 -6.124 14.932 1.00 17.10 188 ALA A O 1
ATOM 736 N N . ILE A 1 95 ? 0.248 -7.189 14.075 1.00 13.95 189 ILE A N 1
ATOM 737 C CA . ILE A 1 95 ? 0.945 -8.473 14.061 1.00 15.97 189 ILE A CA 1
ATOM 738 C C . ILE A 1 95 ? 2.103 -8.435 13.052 1.00 16.50 189 ILE A C 1
ATOM 739 O O . ILE A 1 95 ? 3.191 -8.950 13.348 1.00 17.66 189 ILE A O 1
ATOM 744 N N . MET A 1 96 ? 1.913 -7.801 11.900 1.00 15.61 190 MET A N 1
ATOM 745 C CA . MET A 1 96 ? 2.987 -7.653 10.919 1.00 15.90 190 MET A CA 1
ATOM 746 C C . MET A 1 96 ? 4.142 -6.891 11.531 1.00 17.55 190 MET A C 1
ATOM 747 O O . MET A 1 96 ? 5.301 -7.220 11.291 1.00 20.04 190 MET A O 1
ATOM 752 N N . ASN A 1 97 ? 3.829 -5.902 12.357 1.00 16.90 191 ASN A N 1
ATOM 753 C CA . ASN A 1 97 ? 4.883 -5.033 12.903 1.00 17.68 191 ASN A CA 1
ATOM 754 C C . ASN A 1 97 ? 5.756 -5.738 13.917 1.00 21.62 191 ASN A C 1
ATOM 755 O O . ASN A 1 97 ? 6.817 -5.213 14.263 1.00 23.23 191 ASN A O 1
ATOM 760 N N . GLN A 1 98 ? 5.356 -6.924 14.364 1.00 20.19 192 GLN A N 1
ATOM 761 C CA A GLN A 1 98 ? 6.201 -7.731 15.238 0.70 23.59 192 GLN A CA 1
ATOM 762 C CA B GLN A 1 98 ? 6.228 -7.722 15.232 0.30 23.67 192 GLN A CA 1
ATOM 763 C C . GLN A 1 98 ? 7.414 -8.293 14.485 1.00 25.61 192 GLN A C 1
ATOM 764 O O . GLN A 1 98 ? 8.363 -8.770 15.111 1.00 28.05 192 GLN A O 1
ATOM 775 N N . THR A 1 99 ? 7.359 -8.243 13.154 1.00 26.26 193 THR A N 1
ATOM 776 C CA . THR A 1 99 ? 8.477 -8.615 12.280 1.00 28.18 193 THR A CA 1
ATOM 777 C C . THR A 1 99 ? 9.117 -7.326 11.697 1.00 29.17 193 THR A C 1
ATOM 778 O O . THR A 1 99 ? 8.471 -6.580 10.951 1.00 34.01 193 THR A O 1
ATOM 782 N N . ARG A 1 100 ? 10.385 -7.054 12.006 0.70 29.29 194 ARG A N 1
ATOM 783 C CA . ARG A 1 100 ? 10.967 -5.726 11.651 0.70 27.61 194 ARG A CA 1
ATOM 784 C C . ARG A 1 100 ? 12.025 -5.771 10.565 0.70 29.33 194 ARG A C 1
ATOM 785 O O . ARG A 1 100 ? 12.528 -4.736 10.117 0.70 26.32 194 ARG A O 1
ATOM 787 N N . GLY B 1 3 ? -8.423 -16.036 12.835 1.00 45.71 97 GLY B N 1
ATOM 788 C CA . GLY B 1 3 ? -9.032 -14.682 12.555 1.00 42.72 97 GLY B CA 1
ATOM 789 C C . GLY B 1 3 ? -8.574 -14.063 11.244 1.00 40.64 97 GLY B C 1
ATOM 790 O O . GLY B 1 3 ? -9.253 -13.219 10.651 1.00 34.95 97 GLY B O 1
ATOM 791 N N . PHE B 1 4 ? -7.404 -14.497 10.800 1.00 36.89 98 PHE B N 1
ATOM 792 C CA . PHE B 1 4 ? -6.888 -14.169 9.484 1.00 36.72 98 PHE B CA 1
ATOM 793 C C . PHE B 1 4 ? -7.802 -14.816 8.458 1.00 35.35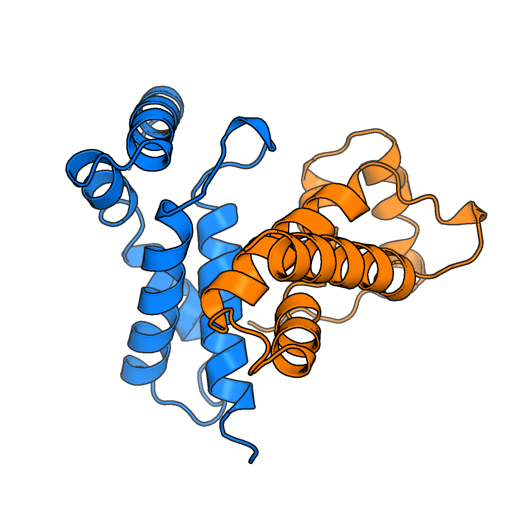 98 PHE B C 1
ATOM 794 O O . PHE B 1 4 ? -8.483 -15.817 8.748 1.00 34.12 98 PHE B O 1
ATOM 802 N N . SER B 1 5 ? -7.821 -14.256 7.255 1.00 31.79 99 SER B N 1
ATOM 803 C CA . SER B 1 5 ? -8.569 -14.878 6.181 1.00 31.36 99 SER B CA 1
ATOM 804 C C . SER B 1 5 ? -7.854 -16.111 5.652 1.00 29.65 99 SER B C 1
ATOM 805 O O . SER B 1 5 ? -6.696 -16.038 5.271 1.00 28.74 99 SER B O 1
ATOM 808 N N . PRO B 1 6 ? -8.575 -17.234 5.547 1.00 29.39 100 PRO B N 1
ATOM 809 C CA . PRO B 1 6 ? -8.040 -18.345 4.751 1.00 29.46 100 PRO B CA 1
ATOM 810 C C . PRO B 1 6 ? -7.833 -17.897 3.316 1.00 28.95 100 PRO B C 1
ATOM 811 O O . PRO B 1 6 ? -8.455 -16.947 2.872 1.00 25.78 100 PRO B O 1
ATOM 815 N N . LEU B 1 7 ? -6.938 -18.542 2.601 1.00 25.44 101 LEU B N 1
ATOM 816 C CA . LEU B 1 7 ? -6.752 -18.201 1.219 1.00 23.79 101 LEU B CA 1
ATOM 817 C C . LEU B 1 7 ? -7.916 -18.840 0.437 1.00 23.36 101 LEU B C 1
ATOM 818 O O . LEU B 1 7 ? -8.327 -19.955 0.715 1.00 24.53 101 LEU B O 1
ATOM 823 N N . LEU B 1 8 ? -8.464 -18.104 -0.517 1.00 21.68 102 LEU B N 1
ATOM 824 C CA . LEU B 1 8 ? -9.484 -18.689 -1.370 1.00 21.45 102 LEU B CA 1
ATOM 825 C C . LEU B 1 8 ? -8.798 -19.616 -2.329 1.00 19.27 102 LEU B C 1
ATOM 826 O O . LEU B 1 8 ? -7.762 -19.271 -2.888 1.00 20.52 102 LEU B O 1
ATOM 831 N N . THR B 1 9 ? -9.399 -20.775 -2.554 1.00 17.73 103 THR B N 1
ATOM 832 C CA . THR B 1 9 ? -8.925 -21.637 -3.621 1.00 18.06 103 THR B CA 1
ATOM 833 C C . THR B 1 9 ? -9.302 -21.033 -4.945 1.00 17.31 103 THR B C 1
ATOM 834 O O . THR B 1 9 ? -10.147 -20.157 -5.025 1.00 16.57 103 THR B O 1
ATOM 838 N N . ALA B 1 10 ? -8.677 -21.493 -6.021 1.00 17.56 104 ALA B N 1
ATOM 839 C CA . ALA B 1 10 ? -8.991 -20.987 -7.324 1.00 17.35 104 ALA B CA 1
ATOM 840 C C . ALA B 1 10 ? -10.446 -21.212 -7.670 1.00 16.54 104 ALA B C 1
ATOM 841 O O . ALA B 1 10 ? -11.080 -20.366 -8.262 1.00 17.69 104 ALA B O 1
ATOM 843 N N . GLU B 1 11 ? -10.969 -22.383 -7.311 1.00 17.06 105 GLU B N 1
ATOM 844 C CA . GLU B 1 11 ? -12.365 -22.665 -7.620 1.00 17.17 105 GLU B CA 1
ATOM 845 C C . GLU B 1 11 ? -13.286 -21.764 -6.813 1.00 17.13 105 GLU B C 1
ATOM 846 O O . GLU B 1 11 ? -14.269 -21.280 -7.338 1.00 16.99 105 GLU B O 1
ATOM 852 N N . GLU B 1 12 ? -12.986 -21.579 -5.539 1.00 16.52 106 GLU B N 1
ATOM 853 C CA . GLU B 1 12 ? -13.808 -20.727 -4.702 1.00 17.24 106 GLU B CA 1
ATOM 854 C C . GLU B 1 12 ? -13.813 -19.324 -5.261 1.00 15.49 106 GLU B C 1
ATOM 855 O O . GLU B 1 12 ? -14.853 -18.670 -5.314 1.00 15.92 106 GLU B O 1
ATOM 861 N N . GLU B 1 13 ? -12.665 -18.833 -5.663 1.00 15.14 107 GLU B N 1
ATOM 862 C CA . GLU B 1 13 ? -12.575 -17.465 -6.164 1.00 16.52 107 GLU B CA 1
ATOM 863 C C . GLU B 1 13 ? -13.380 -17.287 -7.443 1.00 16.70 107 GLU B C 1
ATOM 864 O O . GLU B 1 13 ? -14.072 -16.287 -7.606 1.00 16.51 107 GLU B O 1
ATOM 870 N N . ILE B 1 14 ? -13.313 -18.265 -8.347 1.00 16.14 108 ILE B N 1
ATOM 871 C CA . ILE B 1 14 ? -14.111 -18.193 -9.565 1.00 17.50 108 ILE B CA 1
ATOM 872 C C . ILE B 1 14 ? -15.591 -18.128 -9.217 1.00 16.83 108 ILE B C 1
ATOM 873 O O . ILE B 1 14 ? -16.354 -17.350 -9.783 1.00 16.93 108 ILE B O 1
ATOM 878 N N . HIS B 1 15 ? -16.009 -18.927 -8.261 1.00 15.50 109 HIS B N 1
ATOM 879 C CA A HIS B 1 15 ? -17.423 -18.952 -7.823 0.57 16.05 109 HIS B CA 1
ATOM 880 C CA B HIS B 1 15 ? -17.415 -18.925 -7.894 0.43 16.57 109 HIS B CA 1
ATOM 881 C C . HIS B 1 15 ? -17.939 -17.594 -7.286 1.00 15.92 109 HIS B C 1
ATOM 882 O O . HIS B 1 15 ? -18.931 -16.999 -7.737 1.00 15.54 109 HIS B O 1
ATOM 895 N N . TYR B 1 16 ? -17.210 -17.103 -6.303 1.00 15.20 110 TYR B N 1
ATOM 896 C CA . TYR B 1 16 ? -17.585 -15.835 -5.676 1.00 14.87 110 TYR B CA 1
ATOM 897 C C . TYR B 1 16 ? -17.484 -14.713 -6.681 1.00 15.67 110 TYR B C 1
ATOM 898 O O . TYR B 1 16 ? -18.334 -13.850 -6.721 1.00 15.88 110 TYR B O 1
ATOM 907 N N . ALA B 1 17 ? -16.465 -14.746 -7.527 1.00 16.11 111 ALA B N 1
ATOM 908 C CA . ALA B 1 17 ? -16.316 -13.691 -8.516 1.00 16.79 111 ALA B CA 1
ATOM 909 C C . ALA B 1 17 ? -17.466 -13.692 -9.470 1.00 16.07 111 ALA B C 1
ATOM 910 O O . ALA B 1 17 ? -17.948 -12.641 -9.898 1.00 16.79 111 ALA B O 1
ATOM 912 N N . THR B 1 18 ? -17.926 -14.876 -9.850 1.00 15.72 112 THR B N 1
ATOM 913 C CA . THR B 1 18 ? -19.026 -14.965 -10.797 1.00 17.01 112 THR B CA 1
ATOM 914 C C . THR B 1 18 ? -20.282 -14.345 -10.192 1.00 18.50 112 THR B C 1
ATOM 915 O O . THR B 1 18 ? -20.986 -13.592 -10.843 1.00 20.48 112 THR B O 1
ATOM 919 N N . LEU B 1 19 ? -20.533 -14.655 -8.928 1.00 17.23 113 LEU B N 1
ATOM 920 C CA . LEU B 1 19 ? -21.653 -14.060 -8.210 1.00 17.70 113 LEU B CA 1
ATOM 921 C C . LEU B 1 19 ? -21.496 -12.564 -8.039 1.00 16.94 113 LEU B C 1
ATOM 922 O O . LEU B 1 19 ? -22.448 -11.830 -8.215 1.00 17.86 113 LEU B O 1
ATOM 927 N N . ALA B 1 20 ? -20.298 -12.123 -7.679 1.00 15.70 114 ALA B N 1
ATOM 928 C CA . ALA B 1 20 ? -20.023 -10.702 -7.411 1.00 16.30 114 ALA B CA 1
ATOM 929 C C . ALA B 1 20 ? -20.260 -9.893 -8.661 1.00 17.75 114 ALA B C 1
ATOM 930 O O . ALA B 1 20 ? -20.773 -8.774 -8.595 1.00 17.32 114 ALA B O 1
ATOM 932 N N . LEU B 1 21 ? -19.886 -10.452 -9.806 1.00 17.57 115 LEU B N 1
ATOM 933 C CA . LEU B 1 21 ? -20.006 -9.747 -11.094 1.00 20.13 115 LEU B CA 1
ATOM 934 C C . LEU B 1 21 ? -21.459 -9.465 -11.392 1.00 24.19 115 LEU B C 1
ATOM 935 O O . LEU B 1 21 ? -21.794 -8.443 -12.012 1.00 22.75 115 LEU B O 1
ATOM 940 N N . LYS B 1 22 ? -22.325 -10.357 -10.920 1.00 22.44 116 LYS B N 1
ATOM 941 C CA . LYS B 1 22 ? -23.753 -10.224 -11.102 1.00 27.38 116 LYS B CA 1
ATOM 942 C C . LYS B 1 22 ? -24.428 -9.398 -10.012 1.00 26.11 116 LYS B C 1
ATOM 943 O O . LYS B 1 22 ? -25.644 -9.245 -10.013 1.00 29.51 116 LYS B O 1
ATOM 949 N N . GLY B 1 23 ? -23.656 -8.827 -9.095 1.00 22.43 117 GLY B N 1
ATOM 950 C CA . GLY B 1 23 ? -24.199 -7.962 -8.073 1.00 21.75 117 GLY B CA 1
ATOM 951 C C . GLY B 1 23 ? -24.437 -8.549 -6.701 1.00 20.64 117 GLY B C 1
ATOM 952 O O . GLY B 1 23 ? -25.055 -7.904 -5.857 1.00 23.44 117 GLY B O 1
ATOM 953 N N . ASP B 1 24 ? -23.946 -9.766 -6.447 1.00 18.90 118 ASP B N 1
ATOM 954 C CA . ASP B 1 24 ? -24.216 -10.440 -5.178 1.00 18.39 118 ASP B CA 1
ATOM 955 C C . ASP B 1 24 ? -23.356 -9.794 -4.100 1.00 18.51 118 ASP B C 1
ATOM 956 O O . ASP B 1 24 ? -22.139 -9.954 -4.093 1.00 17.23 118 ASP B O 1
ATOM 961 N N . MET B 1 25 ? -23.983 -9.021 -3.216 1.00 17.43 119 MET B N 1
ATOM 962 C CA . MET B 1 25 ? -23.227 -8.285 -2.205 1.00 19.54 119 MET B CA 1
ATOM 963 C C . MET B 1 25 ? -22.547 -9.177 -1.219 1.00 19.47 119 MET B C 1
ATOM 964 O O . MET B 1 25 ? -21.523 -8.824 -0.687 1.00 18.60 119 MET B O 1
ATOM 969 N N . GLU B 1 26 ? -23.134 -10.324 -0.886 1.00 17.74 120 GLU B N 1
ATOM 970 C CA . GLU B 1 26 ? -22.466 -11.231 0.026 1.00 18.21 120 GLU B CA 1
ATOM 971 C C . GLU B 1 26 ? -21.211 -11.802 -0.574 1.00 16.26 120 GLU B C 1
ATOM 972 O O . GLU B 1 26 ? -20.246 -12.000 0.122 1.00 16.94 120 GLU B O 1
ATOM 978 N N . ALA B 1 27 ? -21.249 -12.103 -1.862 1.00 15.61 121 ALA B N 1
ATOM 979 C CA . ALA B 1 27 ? -20.060 -12.598 -2.554 1.00 15.31 121 ALA B CA 1
ATOM 980 C C . ALA B 1 27 ? -19.004 -11.502 -2.607 1.00 14.15 121 ALA B C 1
ATOM 981 O O . ALA B 1 27 ? -17.829 -11.772 -2.416 1.00 14.64 121 ALA B O 1
ATOM 983 N N . ARG B 1 28 ? -19.430 -10.280 -2.859 1.00 14.72 122 ARG B N 1
ATOM 984 C CA . ARG B 1 28 ? -18.512 -9.146 -2.848 1.00 15.01 122 ARG B CA 1
ATOM 985 C C . ARG B 1 28 ? -17.868 -9.006 -1.486 1.00 16.80 122 ARG B C 1
ATOM 986 O O . ARG B 1 28 ? -16.674 -8.806 -1.399 1.00 15.33 122 ARG B O 1
ATOM 994 N N . LYS B 1 29 ? -18.639 -9.137 -0.417 1.00 15.08 123 LYS B N 1
ATOM 995 C CA . LYS B 1 29 ? -18.084 -9.079 0.943 1.00 16.03 123 LYS B CA 1
ATOM 996 C C . LYS B 1 29 ? -17.066 -10.149 1.197 1.00 16.57 123 LYS B C 1
ATOM 997 O O . LYS B 1 29 ? -16.052 -9.920 1.803 1.00 17.40 123 LYS B O 1
ATOM 1003 N N . LYS B 1 30 ? -17.346 -11.363 0.739 1.00 16.50 124 LYS B N 1
ATOM 1004 C CA . LYS B 1 30 ? -16.421 -12.443 0.903 1.00 17.24 124 LYS B CA 1
ATOM 1005 C C . LYS B 1 30 ? -15.102 -12.162 0.225 1.00 16.47 124 LYS B C 1
ATOM 1006 O O . LYS B 1 30 ? -14.049 -12.452 0.763 1.00 17.67 124 LYS B O 1
ATOM 1012 N N . MET B 1 31 ? -15.154 -11.583 -0.968 1.00 14.88 125 MET B N 1
ATOM 1013 C CA . MET B 1 31 ? -13.939 -11.275 -1.692 1.00 13.84 125 MET B CA 1
ATOM 1014 C C . MET B 1 31 ? -13.134 -10.166 -1.010 1.00 13.93 125 MET B C 1
ATOM 1015 O O . MET B 1 31 ? -11.914 -10.227 -0.950 1.00 15.50 125 MET B O 1
ATOM 1020 N N . ILE B 1 32 ? -13.821 -9.151 -0.537 1.00 13.59 126 ILE B N 1
ATOM 1021 C CA . ILE B 1 32 ? -13.173 -8.063 0.159 1.00 14.01 126 ILE B CA 1
ATOM 1022 C C . ILE B 1 32 ? -12.541 -8.601 1.422 1.00 15.88 126 ILE B C 1
ATOM 1023 O O . ILE B 1 32 ? -11.373 -8.377 1.709 1.00 14.70 126 ILE B O 1
ATOM 1028 N N . GLU B 1 33 ? -13.289 -9.362 2.184 1.00 16.28 127 GLU B N 1
ATOM 1029 C CA A GLU B 1 33 ? -12.799 -9.800 3.505 0.54 18.76 127 GLU B CA 1
ATOM 1030 C CA B GLU B 1 33 ? -12.798 -9.847 3.496 0.46 19.12 127 GLU B CA 1
ATOM 1031 C C . GLU B 1 33 ? -11.564 -10.753 3.396 1.00 19.67 127 GLU B C 1
ATOM 1032 O O . GLU B 1 33 ? -10.621 -10.707 4.220 1.00 21.59 127 GLU B O 1
ATOM 1043 N N . SER B 1 34 ? -11.508 -11.504 2.290 1.00 18.37 128 SER B N 1
ATOM 1044 C CA A SER B 1 34 ? -10.360 -12.385 2.031 0.68 19.47 128 SER B CA 1
ATOM 1045 C CA B SER B 1 34 ? -10.349 -12.392 2.014 0.32 19.40 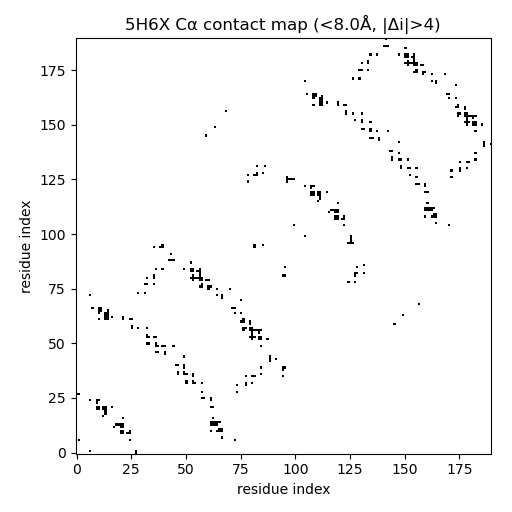128 SER B CA 1
ATOM 1046 C C . SER B 1 34 ? -9.052 -11.665 1.594 1.00 17.35 128 SER B C 1
ATOM 1047 O O . SER B 1 34 ? -7.971 -12.211 1.540 1.00 19.85 128 SER B O 1
ATOM 1052 N N . ASN B 1 35 ? -9.207 -10.386 1.258 1.00 15.92 129 ASN B N 1
ATOM 1053 C CA . ASN B 1 35 ? -8.108 -9.596 0.754 1.00 15.82 129 ASN B CA 1
ATOM 1054 C C . ASN B 1 35 ? -7.804 -8.335 1.535 1.00 14.57 129 ASN B C 1
ATOM 1055 O O . ASN B 1 35 ? -7.155 -7.432 1.038 1.00 14.17 129 ASN B O 1
ATOM 1060 N N . LEU B 1 36 ? -8.268 -8.251 2.768 1.00 13.94 130 LEU B N 1
ATOM 1061 C CA . LEU B 1 36 ? -7.947 -7.097 3.613 1.00 14.21 130 LEU B CA 1
ATOM 1062 C C . LEU B 1 36 ? -6.486 -6.958 3.905 1.00 13.72 130 LEU B C 1
ATOM 1063 O O . LEU B 1 36 ? -5.959 -5.860 3.965 1.00 13.63 130 LEU B O 1
ATOM 1068 N N . ARG B 1 37 ? -5.802 -8.079 4.100 1.00 14.89 131 ARG B N 1
ATOM 1069 C CA A ARG B 1 37 ? -4.353 -8.050 4.363 0.21 15.37 131 ARG B CA 1
ATOM 1070 C CA B ARG B 1 37 ? -4.358 -8.060 4.325 0.79 15.48 131 ARG B CA 1
ATOM 1071 C C . ARG B 1 37 ? -3.526 -7.421 3.208 1.00 14.80 131 ARG B C 1
ATOM 1072 O O . ARG B 1 37 ? -2.541 -6.710 3.398 1.00 16.15 131 ARG B O 1
ATOM 1087 N N . LEU B 1 38 ? -4.042 -7.652 2.011 1.00 15.41 132 LEU B N 1
ATOM 1088 C CA . LEU B 1 38 ? -3.465 -7.157 0.792 1.00 15.44 132 LEU B CA 1
ATOM 1089 C C . LEU B 1 38 ? -3.411 -5.654 0.837 1.00 14.31 132 LEU B C 1
ATOM 1090 O O . LEU B 1 38 ? -2.392 -5.056 0.459 1.00 15.31 132 LEU B O 1
ATOM 1095 N N . VAL B 1 39 ? -4.457 -5.019 1.305 1.00 13.64 133 VAL B N 1
ATOM 1096 C CA . VAL B 1 39 ? -4.454 -3.564 1.396 1.00 13.10 133 VAL B CA 1
ATOM 1097 C C . VAL B 1 39 ? -3.387 -3.075 2.344 1.00 13.96 133 VAL B C 1
ATOM 1098 O O . VAL B 1 39 ? -2.679 -2.108 2.074 1.00 13.53 133 VAL B O 1
ATOM 1102 N N . VAL B 1 40 ? -3.275 -3.736 3.487 1.00 14.15 134 VAL B N 1
ATOM 1103 C CA . VAL B 1 40 ? -2.285 -3.325 4.487 1.00 14.17 134 VAL B CA 1
ATOM 1104 C C . VAL B 1 40 ? -0.868 -3.496 3.944 1.00 13.44 134 VAL B C 1
ATOM 1105 O O . VAL B 1 40 ? -0.030 -2.648 4.121 1.00 13.75 134 VAL B O 1
ATOM 1109 N N . LYS B 1 41 ? -0.616 -4.629 3.304 1.00 14.40 135 LYS B N 1
ATOM 1110 C CA . LYS B 1 41 ? 0.700 -4.864 2.701 1.00 15.32 135 LYS B CA 1
ATOM 1111 C C . LYS B 1 41 ? 1.069 -3.837 1.657 1.00 15.63 135 LYS B C 1
ATOM 1112 O O . LYS B 1 41 ? 2.185 -3.307 1.628 1.00 15.91 135 LYS B O 1
ATOM 1118 N N . ILE B 1 42 ? 0.131 -3.551 0.772 1.00 15.30 136 ILE B N 1
ATOM 1119 C CA . ILE B 1 42 ? 0.387 -2.535 -0.251 1.00 15.39 136 ILE B CA 1
ATOM 1120 C C . ILE B 1 42 ? 0.542 -1.166 0.355 1.00 15.89 136 ILE B C 1
ATOM 1121 O O . ILE B 1 42 ? 1.443 -0.425 -0.025 1.00 17.79 136 ILE B O 1
ATOM 1126 N N . ALA B 1 43 ? -0.299 -0.821 1.308 1.00 15.34 137 ALA B N 1
ATOM 1127 C CA . ALA B 1 43 ? -0.227 0.488 1.948 1.00 14.82 137 ALA B CA 1
ATOM 1128 C C . ALA B 1 43 ? 1.149 0.701 2.549 1.00 17.61 137 ALA B C 1
ATOM 1129 O O . ALA B 1 43 ? 1.716 1.778 2.447 1.00 17.55 137 ALA B O 1
ATOM 1131 N N . ARG B 1 44 ? 1.699 -0.338 3.166 1.00 16.17 138 ARG B N 1
ATOM 1132 C CA . ARG B 1 44 ? 3.017 -0.252 3.782 1.00 17.11 138 ARG B CA 1
ATOM 1133 C C . ARG B 1 44 ? 4.118 0.044 2.762 1.00 19.31 138 ARG B C 1
ATOM 1134 O O . ARG B 1 44 ? 5.151 0.613 3.116 1.00 22.99 138 ARG B O 1
ATOM 1142 N N . ARG B 1 45 ? 3.909 -0.287 1.508 1.00 18.72 139 ARG B N 1
ATOM 1143 C CA . ARG B 1 45 ? 4.910 0.058 0.480 1.00 21.20 139 ARG B CA 1
ATOM 1144 C C . ARG B 1 45 ? 4.875 1.521 0.093 1.00 21.90 139 ARG B C 1
ATOM 1145 O O . ARG B 1 45 ? 5.769 1.997 -0.587 1.00 25.52 139 ARG B O 1
ATOM 1153 N N . TYR B 1 46 ? 3.839 2.236 0.494 1.00 20.27 140 TYR B N 1
ATOM 1154 C CA . TYR B 1 46 ? 3.657 3.613 0.077 1.00 21.21 140 TYR B CA 1
ATOM 1155 C C . TYR B 1 46 ? 3.875 4.606 1.200 1.00 21.87 140 TYR B C 1
ATOM 1156 O O . TYR B 1 46 ? 3.465 5.763 1.126 1.00 22.17 140 TYR B O 1
ATOM 1165 N N . LEU B 1 47 ? 4.566 4.180 2.243 1.00 21.98 141 LEU B N 1
ATOM 1166 C CA . LEU B 1 47 ? 4.834 5.059 3.360 1.00 23.29 141 LEU B CA 1
ATOM 1167 C C . LEU B 1 47 ? 5.808 6.170 2.974 1.00 27.41 141 LEU B C 1
ATOM 1168 O O . LEU B 1 47 ? 6.561 6.024 2.034 1.00 29.13 141 LEU B O 1
ATOM 1173 N N . ASN B 1 48 ? 5.741 7.254 3.727 1.00 34.19 142 ASN B N 1
ATOM 1174 C CA . ASN B 1 48 ? 6.645 8.393 3.578 1.00 40.46 142 ASN B CA 1
ATOM 1175 C C . ASN B 1 48 ? 6.503 9.130 2.253 1.00 40.27 142 ASN B C 1
ATOM 1176 O O . ASN B 1 48 ? 7.461 9.719 1.743 1.00 39.84 142 ASN B O 1
ATOM 1181 N N . ARG B 1 49 ? 5.296 9.098 1.713 1.00 34.86 143 ARG B N 1
ATOM 1182 C CA . ARG B 1 49 ? 4.958 9.886 0.538 1.00 33.14 143 ARG B CA 1
ATOM 1183 C C . ARG B 1 49 ? 3.961 10.966 0.891 1.00 32.59 143 ARG B C 1
ATOM 1184 O O . ARG B 1 49 ? 3.308 11.518 0.021 1.00 33.88 143 ARG B O 1
ATOM 1192 N N . GLY B 1 50 ? 3.862 11.284 2.174 1.00 31.72 144 GLY B N 1
ATOM 1193 C CA . GLY B 1 50 ? 3.010 12.362 2.652 1.00 32.57 144 GLY B CA 1
ATOM 1194 C C . GLY B 1 50 ? 1.730 11.965 3.347 1.00 33.80 144 GLY B C 1
ATOM 1195 O O . GLY B 1 50 ? 1.116 12.789 4.038 1.00 34.73 144 GLY B O 1
ATOM 1196 N N . LEU B 1 51 ? 1.320 10.710 3.178 1.00 29.95 145 LEU B N 1
ATOM 1197 C CA . LEU B 1 51 ? 0.139 10.216 3.876 1.00 29.31 145 LEU B CA 1
ATOM 1198 C C . LEU B 1 51 ? 0.499 9.203 4.960 1.00 25.63 145 LEU B C 1
ATOM 1199 O O . LEU B 1 51 ? 1.321 8.341 4.764 1.00 25.21 145 LEU B O 1
ATOM 1204 N N . PRO B 1 52 ? -0.155 9.313 6.107 1.00 25.51 146 PRO B N 1
ATOM 1205 C CA . PRO B 1 52 ? 0.063 8.366 7.189 1.00 24.60 146 PRO B CA 1
ATOM 1206 C C . PRO B 1 52 ? -0.547 7.020 6.848 1.00 20.87 146 PRO B C 1
ATOM 1207 O O . PRO B 1 52 ? -1.407 6.959 5.996 1.00 20.17 146 PRO B O 1
ATOM 1211 N N . LEU B 1 53 ? -0.083 5.969 7.492 1.00 19.18 147 LEU B N 1
ATOM 1212 C CA . LEU B 1 53 ? -0.499 4.623 7.099 1.00 18.67 147 LEU B CA 1
ATOM 1213 C C . LEU B 1 53 ? -1.987 4.431 7.144 1.00 17.96 147 LEU B C 1
ATOM 1214 O O . LEU B 1 53 ? -2.554 3.801 6.232 1.00 16.52 147 LEU B O 1
ATOM 1219 N N . LEU B 1 54 ? -2.646 4.920 8.180 1.00 17.16 148 LEU B N 1
ATOM 1220 C CA . LEU B 1 54 ? -4.093 4.710 8.262 1.00 16.62 148 LEU B CA 1
ATOM 1221 C C . LEU B 1 54 ? -4.819 5.369 7.100 1.00 18.00 148 LEU B C 1
ATOM 1222 O O . LEU B 1 54 ? -5.822 4.869 6.639 1.00 15.71 148 LEU B O 1
ATOM 1227 N N . ASP B 1 55 ? -4.316 6.502 6.626 1.00 17.67 149 ASP B N 1
ATOM 1228 C CA . ASP B 1 55 ? -4.887 7.115 5.445 1.00 18.49 149 ASP B CA 1
ATOM 1229 C C . ASP B 1 55 ? -4.639 6.305 4.205 1.00 17.79 149 ASP B C 1
ATOM 1230 O O . ASP B 1 55 ? -5.489 6.246 3.331 1.00 17.77 149 ASP B O 1
ATOM 1235 N N . LEU B 1 56 ? -3.457 5.714 4.095 1.00 15.76 150 LEU B N 1
ATOM 1236 C CA . LEU B 1 56 ? -3.162 4.838 2.957 1.00 17.09 150 LEU B CA 1
ATOM 1237 C C . LEU B 1 56 ? -4.076 3.612 2.956 1.00 16.30 150 LEU B C 1
ATOM 1238 O O . LEU B 1 56 ? -4.540 3.186 1.902 1.00 16.27 150 LEU B O 1
ATOM 1243 N N . ILE B 1 57 ? -4.331 3.051 4.120 1.00 15.32 151 ILE B N 1
ATOM 1244 C CA . ILE B 1 57 ? -5.271 1.915 4.206 1.00 15.14 151 ILE B CA 1
ATOM 1245 C C . ILE B 1 57 ? -6.673 2.352 3.797 1.00 15.47 151 ILE B C 1
ATOM 1246 O O . ILE B 1 57 ? -7.371 1.679 3.054 1.00 14.62 151 ILE B O 1
ATOM 1251 N N . GLU B 1 58 ? -7.086 3.510 4.283 1.00 15.38 152 GLU B N 1
ATOM 1252 C CA . GLU B 1 58 ? -8.407 4.011 3.973 1.00 16.22 152 GLU B CA 1
ATOM 1253 C C . GLU B 1 58 ? -8.594 4.193 2.480 1.00 16.67 152 GLU B C 1
ATOM 1254 O O . GLU B 1 58 ? -9.599 3.789 1.918 1.00 16.71 152 GLU B O 1
ATOM 1260 N N . GLU B 1 59 ? -7.618 4.787 1.813 1.00 16.74 153 GLU B N 1
ATOM 1261 C CA . GLU B 1 59 ? -7.696 4.951 0.377 1.00 17.42 153 GLU B CA 1
ATOM 1262 C C . GLU B 1 59 ? -7.573 3.658 -0.391 1.00 17.76 153 GLU B C 1
ATOM 1263 O O . GLU B 1 59 ? -8.223 3.447 -1.408 1.00 17.32 153 GLU B O 1
ATOM 1269 N N . GLY B 1 60 ? -6.718 2.766 0.108 1.00 16.24 154 GLY B N 1
ATOM 1270 C CA . GLY B 1 60 ? -6.559 1.457 -0.507 1.00 16.46 154 GLY B CA 1
ATOM 1271 C C . GLY B 1 60 ? -7.851 0.672 -0.440 1.00 15.14 154 GLY B C 1
ATOM 1272 O O . GLY B 1 60 ? -8.188 -0.045 -1.362 1.00 15.43 154 GLY B O 1
ATOM 1273 N N . ASN B 1 61 ? -8.581 0.809 0.667 1.00 15.07 155 ASN B N 1
ATOM 1274 C CA . ASN B 1 61 ? -9.833 0.100 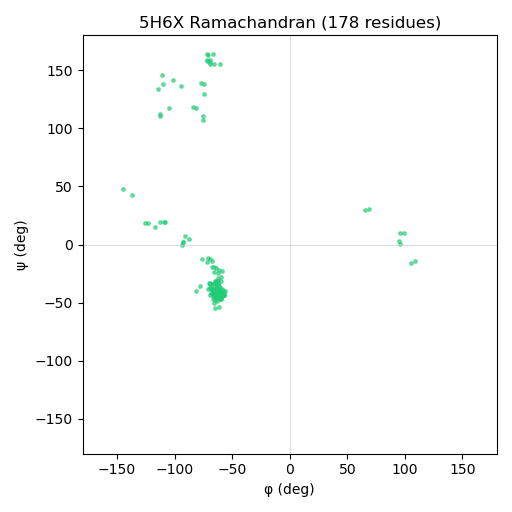0.837 1.00 14.14 155 ASN B CA 1
ATOM 1275 C C . ASN B 1 61 ? -10.859 0.554 -0.193 1.00 16.00 155 ASN B C 1
ATOM 1276 O O . ASN B 1 61 ? -11.714 -0.221 -0.596 1.00 14.99 155 ASN B O 1
ATOM 1281 N N . LEU B 1 62 ? -10.798 1.807 -0.612 1.00 15.22 156 LEU B N 1
ATOM 1282 C CA . LEU B 1 62 ? -11.674 2.266 -1.695 1.00 17.67 156 LEU B CA 1
ATOM 1283 C C . LEU B 1 62 ? -11.427 1.486 -2.948 1.00 16.05 156 LEU B C 1
ATOM 1284 O O . LEU B 1 62 ? -12.352 1.085 -3.635 1.00 15.51 156 LEU B O 1
ATOM 1289 N N . GLY B 1 63 ? -10.162 1.252 -3.269 1.00 15.19 157 GLY B N 1
ATOM 1290 C CA . GLY B 1 63 ? -9.815 0.445 -4.403 1.00 15.13 157 GLY B CA 1
ATOM 1291 C C . GLY B 1 63 ? -10.227 -0.997 -4.273 1.00 13.96 157 GLY B C 1
ATOM 1292 O O . GLY B 1 63 ? -10.695 -1.588 -5.213 1.00 14.83 157 GLY B O 1
ATOM 1293 N N . LEU B 1 64 ? -10.058 -1.564 -3.093 1.00 14.19 158 LEU B N 1
ATOM 1294 C CA . LEU B 1 64 ? -10.502 -2.934 -2.880 1.00 13.80 158 LEU B CA 1
ATOM 1295 C C . LEU B 1 64 ? -12.001 -3.066 -3.038 1.00 14.14 158 LEU B C 1
ATOM 1296 O O . LEU B 1 64 ? -12.472 -4.004 -3.672 1.00 14.66 158 LEU B O 1
ATOM 1301 N N . MET B 1 65 ? -12.745 -2.130 -2.493 1.00 14.04 159 MET B N 1
ATOM 1302 C CA . MET B 1 65 ? -14.198 -2.149 -2.673 1.00 13.92 159 MET B CA 1
ATOM 1303 C C . MET B 1 65 ? -14.591 -1.998 -4.133 1.00 14.16 159 MET B C 1
ATOM 1304 O O . MET B 1 65 ? -15.483 -2.687 -4.609 1.00 15.45 159 MET B O 1
ATOM 1309 N N . LYS B 1 66 ? -13.937 -1.123 -4.855 1.00 15.16 160 LYS B N 1
ATOM 1310 C CA . LYS B 1 66 ? -14.250 -0.973 -6.291 1.00 16.56 160 LYS B CA 1
ATOM 1311 C C . LYS B 1 66 ? -13.897 -2.215 -7.068 1.00 16.37 160 LYS B C 1
ATOM 1312 O O . LYS B 1 66 ? -14.605 -2.588 -8.009 1.00 17.54 160 LYS B O 1
ATOM 1318 N N . SER B 1 67 ? -12.818 -2.892 -6.678 1.00 15.42 161 SER B N 1
ATOM 1319 C CA . SER B 1 67 ? -12.308 -4.011 -7.436 1.00 15.57 161 SER B CA 1
ATOM 1320 C C . SER B 1 67 ? -13.286 -5.197 -7.506 1.00 15.81 161 SER B C 1
ATOM 1321 O O . SER B 1 67 ? -13.159 -6.036 -8.382 1.00 18.39 161 SER B O 1
ATOM 1324 N N . VAL B 1 68 ? -14.233 -5.266 -6.592 1.00 17.32 162 VAL B N 1
ATOM 1325 C CA . VAL B 1 68 ? -15.192 -6.385 -6.619 1.00 17.87 162 VAL B CA 1
ATOM 1326 C C . VAL B 1 68 ? -16.443 -6.047 -7.388 1.00 21.18 162 VAL B C 1
ATOM 1327 O O . VAL B 1 68 ? -17.355 -6.865 -7.460 1.00 24.29 162 VAL B O 1
ATOM 1331 N N . GLU B 1 69 ? -16.525 -4.871 -7.969 1.00 21.94 163 GLU B N 1
ATOM 1332 C CA . GLU B 1 69 ? -17.736 -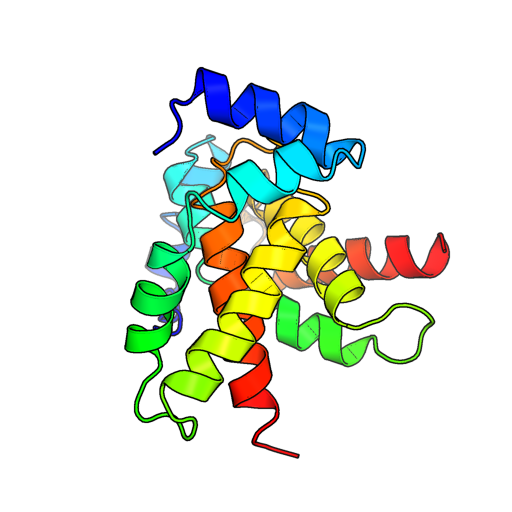4.529 -8.762 1.00 23.47 163 GLU B CA 1
ATOM 1333 C C . GLU B 1 69 ? -17.732 -5.090 -10.164 1.00 25.86 163 GLU B C 1
ATOM 1334 O O . GLU B 1 69 ? -18.765 -5.549 -10.658 1.00 26.87 163 GLU B O 1
ATOM 1340 N N . LYS B 1 70 ? -16.570 -5.057 -10.806 1.00 23.88 164 LYS B N 1
ATOM 1341 C CA . LYS B 1 70 ? -16.435 -5.530 -12.178 1.00 24.84 164 LYS B CA 1
ATOM 1342 C C . LYS B 1 70 ? -15.184 -6.356 -12.379 1.00 26.16 164 LYS B C 1
ATOM 1343 O O . LYS B 1 70 ? -14.532 -6.218 -13.386 1.00 30.49 164 LYS B O 1
ATOM 1349 N N . PHE B 1 71 ? -14.866 -7.247 -11.445 1.00 21.56 165 PHE B N 1
ATOM 1350 C CA . PHE B 1 71 ? -13.797 -8.204 -11.656 1.00 19.83 165 PHE B CA 1
ATOM 1351 C C . PHE B 1 71 ? -14.300 -9.381 -12.483 1.00 22.05 165 PHE B C 1
ATOM 1352 O O . PHE B 1 71 ? -15.210 -10.086 -12.069 1.00 21.01 165 PHE B O 1
ATOM 1360 N N . ASP B 1 72 ? -13.729 -9.569 -13.666 1.00 23.74 166 ASP B N 1
ATOM 1361 C CA . ASP B 1 72 ? -14.156 -10.659 -14.532 1.00 26.84 166 ASP B CA 1
ATOM 1362 C C . ASP B 1 72 ? -13.058 -11.691 -14.657 1.00 28.21 166 ASP B C 1
ATOM 1363 O O . ASP B 1 72 ? -11.998 -11.434 -15.211 1.00 25.37 166 ASP B O 1
ATOM 1368 N N . PRO B 1 73 ? -13.281 -12.884 -14.111 1.00 26.94 167 PRO B N 1
ATOM 1369 C CA . PRO B 1 73 ? -12.281 -13.947 -14.106 1.00 28.47 167 PRO B CA 1
ATOM 1370 C C . PRO B 1 73 ? -11.863 -14.400 -15.510 1.00 30.00 167 PRO B C 1
ATOM 1371 O O . PRO B 1 73 ? -10.782 -14.933 -15.686 1.00 28.92 167 PRO B O 1
ATOM 1375 N N . LYS B 1 74 ? -12.712 -14.143 -16.488 1.00 33.35 168 LYS B N 1
ATOM 1376 C CA . LYS B 1 74 ? -12.456 -14.584 -17.865 1.00 35.06 168 LYS B CA 1
ATOM 1377 C C . LYS B 1 74 ? -11.259 -13.899 -18.496 1.00 35.96 168 LYS B C 1
ATOM 1378 O O . LYS B 1 74 ? -10.644 -14.453 -19.406 1.00 34.31 168 LYS B O 1
ATOM 1384 N N . ARG B 1 75 ? -10.899 -12.718 -17.998 1.00 34.12 169 ARG B N 1
ATOM 1385 C CA . ARG B 1 75 ? -9.712 -12.028 -18.522 1.00 32.99 169 ARG B CA 1
ATOM 1386 C C . ARG B 1 75 ? -8.429 -12.767 -18.169 1.00 31.15 169 ARG B C 1
ATOM 1387 O O . ARG B 1 75 ? -7.372 -12.492 -18.733 1.00 34.32 169 ARG B O 1
ATOM 1395 N N . GLY B 1 76 ? -8.509 -13.709 -17.242 1.00 27.48 170 GLY B N 1
ATOM 1396 C CA . GLY B 1 76 ? -7.375 -14.536 -16.929 1.00 26.59 170 GLY B CA 1
ATOM 1397 C C . GLY B 1 76 ? -6.504 -14.150 -15.759 1.00 25.07 170 GLY B C 1
ATOM 1398 O O . GLY B 1 76 ? -5.537 -14.841 -15.472 1.00 29.62 170 GLY B O 1
ATOM 1399 N N . PHE B 1 77 ? -6.840 -13.070 -15.075 1.00 23.40 171 PHE B N 1
ATOM 1400 C CA . PHE B 1 77 ? -6.059 -12.639 -13.922 1.00 22.95 171 PHE B CA 1
ATOM 1401 C C . PHE B 1 77 ? -6.789 -13.073 -12.664 1.00 22.45 171 PHE B C 1
ATOM 1402 O O . PHE B 1 77 ? -8.007 -13.021 -12.626 1.00 23.91 171 PHE B O 1
ATOM 1410 N N . ARG B 1 78 ? -6.031 -13.495 -11.672 1.00 21.57 172 ARG B N 1
ATOM 1411 C CA . ARG B 1 78 ? -6.576 -13.823 -10.353 1.00 21.69 172 ARG B CA 1
ATOM 1412 C C . ARG B 1 78 ? -7.031 -12.540 -9.677 1.00 20.78 172 ARG B C 1
ATOM 1413 O O . ARG B 1 78 ? -6.560 -11.448 -9.996 1.00 20.73 172 ARG B O 1
ATOM 1421 N N . PHE B 1 79 ? -7.917 -12.669 -8.703 1.00 18.77 173 PHE B N 1
ATOM 1422 C CA . PHE B 1 79 ? -8.464 -11.499 -8.038 1.00 18.44 173 PHE B CA 1
ATOM 1423 C C . PHE B 1 79 ? -7.412 -10.687 -7.320 1.00 19.12 173 PHE B C 1
ATOM 1424 O O . PHE B 1 79 ? -7.475 -9.486 -7.348 1.00 21.71 173 PHE B O 1
ATOM 1432 N N . SER B 1 80 ? -6.468 -11.339 -6.676 1.00 19.76 174 SER B N 1
ATOM 1433 C CA . SER B 1 80 ? -5.471 -10.584 -5.923 1.00 21.28 174 SER B CA 1
ATOM 1434 C C . SER B 1 80 ? -4.656 -9.687 -6.853 1.00 21.96 174 SER B C 1
ATOM 1435 O O . SER B 1 80 ? -4.214 -8.616 -6.464 1.00 21.98 174 SER B O 1
ATOM 1438 N N . THR B 1 81 ? -4.462 -10.137 -8.084 1.00 21.61 175 THR B N 1
ATOM 1439 C CA . THR B 1 81 ? -3.812 -9.289 -9.092 1.00 22.91 175 THR B CA 1
ATOM 1440 C C . THR B 1 81 ? -4.645 -8.070 -9.456 1.00 20.57 175 THR B C 1
ATOM 1441 O O . THR B 1 81 ? -4.142 -6.927 -9.421 1.00 20.25 175 THR B O 1
ATOM 1445 N N . TYR B 1 82 ? -5.922 -8.248 -9.777 1.00 18.94 176 TYR B N 1
ATOM 1446 C CA . TYR B 1 82 ? -6.789 -7.154 -10.153 1.00 19.56 176 TYR B CA 1
ATOM 1447 C C . TYR B 1 82 ? -6.960 -6.203 -8.975 1.00 19.03 176 TYR B C 1
ATOM 1448 O O . TYR B 1 82 ? -6.915 -5.001 -9.126 1.00 17.81 176 TYR B O 1
ATOM 1457 N N . ALA B 1 83 ? -7.153 -6.750 -7.782 1.00 16.71 177 ALA B N 1
ATOM 1458 C CA . ALA B 1 83 ? -7.304 -5.914 -6.601 1.00 16.05 177 ALA B CA 1
ATOM 1459 C C . ALA B 1 83 ? -6.042 -5.116 -6.333 1.00 15.69 177 ALA B C 1
ATOM 1460 O O . ALA B 1 83 ? -6.130 -3.976 -5.921 1.00 14.54 177 ALA B O 1
ATOM 1462 N N . THR B 1 84 ? -4.883 -5.727 -6.518 1.00 13.81 178 THR B N 1
ATOM 1463 C CA . THR B 1 84 ? -3.619 -5.035 -6.326 1.00 16.09 178 THR B CA 1
ATOM 1464 C C . THR B 1 84 ? -3.564 -3.809 -7.207 1.00 15.30 178 THR B C 1
ATOM 1465 O O . THR B 1 84 ? -3.140 -2.759 -6.773 1.00 16.07 178 THR B O 1
ATOM 1469 N N . TRP B 1 85 ? -3.991 -3.928 -8.465 1.00 17.21 179 TRP B N 1
ATOM 1470 C CA . TRP B 1 85 ? -3.921 -2.771 -9.353 1.00 18.17 179 TRP B CA 1
ATOM 1471 C C . TRP B 1 85 ? -4.778 -1.646 -8.817 1.00 16.23 179 TRP B C 1
ATOM 1472 O O . TRP B 1 85 ? -4.378 -0.508 -8.746 1.00 16.49 179 TRP B O 1
ATOM 1483 N N . TRP B 1 86 ? -6.000 -1.988 -8.409 1.00 15.00 180 TRP B N 1
ATOM 1484 C CA . TRP B 1 86 ? -6.920 -1.035 -7.920 1.00 15.70 180 TRP B CA 1
ATOM 1485 C C . TRP B 1 86 ? -6.456 -0.325 -6.648 1.00 15.93 180 TRP B C 1
ATOM 1486 O O . TRP B 1 86 ? -6.676 0.849 -6.467 1.00 16.80 180 TRP B O 1
ATOM 1497 N N . ILE B 1 87 ? -5.881 -1.099 -5.728 1.00 15.11 181 ILE B N 1
ATOM 1498 C CA . ILE B 1 87 ? -5.414 -0.571 -4.460 1.00 14.69 181 ILE B CA 1
ATOM 1499 C C . ILE B 1 87 ? -4.267 0.390 -4.736 1.00 14.67 181 ILE B C 1
ATOM 1500 O O . ILE B 1 87 ? -4.229 1.459 -4.158 1.00 15.89 181 ILE B O 1
ATOM 1505 N N . ARG B 1 88 ? -3.374 0.017 -5.630 1.00 16.32 182 ARG B N 1
ATOM 1506 C CA . ARG B 1 88 ? -2.262 0.916 -6.004 1.00 16.94 182 ARG B CA 1
ATOM 1507 C C . ARG B 1 88 ? -2.790 2.175 -6.640 1.00 18.35 182 ARG B C 1
ATOM 1508 O O . ARG B 1 88 ? -2.357 3.262 -6.317 1.00 19.83 182 ARG B O 1
ATOM 1516 N N . GLN B 1 89 ? -3.773 2.043 -7.524 1.00 18.54 183 GLN B N 1
ATOM 1517 C CA . GLN B 1 89 ? -4.327 3.233 -8.174 1.00 20.08 183 GLN B CA 1
ATOM 1518 C C . GLN B 1 89 ? -4.993 4.194 -7.221 1.00 19.76 183 GLN B C 1
ATOM 1519 O O . GLN B 1 89 ? -4.805 5.409 -7.315 1.00 21.80 183 GLN B O 1
ATOM 1525 N N . THR B 1 90 ? -5.821 3.697 -6.295 1.00 18.75 184 THR B N 1
ATOM 1526 C CA . THR B 1 90 ? -6.475 4.596 -5.350 1.00 18.25 184 THR B CA 1
ATOM 1527 C C . THR B 1 90 ? -5.504 5.221 -4.342 1.00 19.05 184 THR B C 1
ATOM 1528 O O . THR B 1 90 ? -5.701 6.352 -3.933 1.00 20.49 184 THR B O 1
ATOM 1532 N N . ILE B 1 91 ? -4.488 4.477 -3.936 1.00 18.38 185 ILE B N 1
ATOM 1533 C CA . ILE B 1 91 ? -3.467 5.047 -3.078 1.00 17.62 185 ILE B CA 1
ATOM 1534 C C . ILE B 1 91 ? -2.683 6.113 -3.853 1.00 20.22 185 ILE B C 1
ATOM 1535 O O . ILE B 1 91 ? -2.483 7.204 -3.344 1.00 23.05 185 ILE B O 1
ATOM 1540 N N . GLU B 1 92 ? -2.271 5.792 -5.068 1.00 22.40 186 GLU B N 1
ATOM 1541 C CA . GLU B 1 92 ? -1.471 6.744 -5.849 1.00 25.06 186 GLU B CA 1
ATOM 1542 C C . GLU B 1 92 ? -2.267 7.995 -6.146 1.00 26.34 186 GLU B C 1
ATOM 1543 O O . GLU B 1 92 ? -1.711 9.090 -6.114 1.00 29.18 186 GLU B O 1
ATOM 1549 N N . ARG B 1 93 ? -3.555 7.838 -6.414 1.00 27.64 187 ARG B N 1
ATOM 1550 C CA . ARG B 1 93 ? -4.455 8.965 -6.646 1.00 28.30 187 ARG B CA 1
ATOM 1551 C C . ARG B 1 93 ? -4.518 9.861 -5.420 1.00 29.74 187 ARG B C 1
ATOM 1552 O O . ARG B 1 93 ? -4.443 11.081 -5.515 1.00 30.78 187 ARG B O 1
ATOM 1560 N N . ALA B 1 94 ? -4.637 9.256 -4.248 1.00 27.07 188 ALA B N 1
ATOM 1561 C CA . ALA B 1 94 ? -4.644 10.004 -3.011 1.00 24.54 188 ALA B CA 1
ATOM 1562 C C . ALA B 1 94 ? -3.311 10.734 -2.769 1.00 25.89 188 ALA B C 1
ATOM 1563 O O . ALA B 1 94 ? -3.300 11.867 -2.353 1.00 26.97 188 ALA B O 1
ATOM 1565 N N . ILE B 1 95 ? -2.196 10.083 -3.042 1.00 25.29 189 ILE B N 1
ATOM 1566 C CA . ILE B 1 95 ? -0.895 10.736 -2.837 1.00 27.04 189 ILE B CA 1
ATOM 1567 C C . ILE B 1 95 ? -0.730 11.929 -3.789 1.00 31.13 189 ILE B C 1
ATOM 1568 O O . ILE B 1 95 ? -0.280 13.004 -3.372 1.00 35.23 189 ILE B O 1
ATOM 1573 N N . MET B 1 96 ? -1.072 11.734 -5.058 1.00 30.03 190 MET B N 1
ATOM 1574 C CA . MET B 1 96 ? -1.015 12.830 -6.063 1.00 34.95 190 MET B CA 1
ATOM 1575 C C . MET B 1 96 ? -1.905 13.991 -5.673 1.00 38.41 190 MET B C 1
ATOM 1576 O O . MET B 1 96 ? -1.616 15.143 -6.012 1.00 40.78 190 MET B O 1
ATOM 1581 N N . ASN B 1 97 ? -2.997 13.702 -4.984 1.00 37.37 191 ASN B N 1
ATOM 1582 C CA . ASN B 1 97 ? -3.999 14.708 -4.696 1.00 38.85 191 ASN B CA 1
AT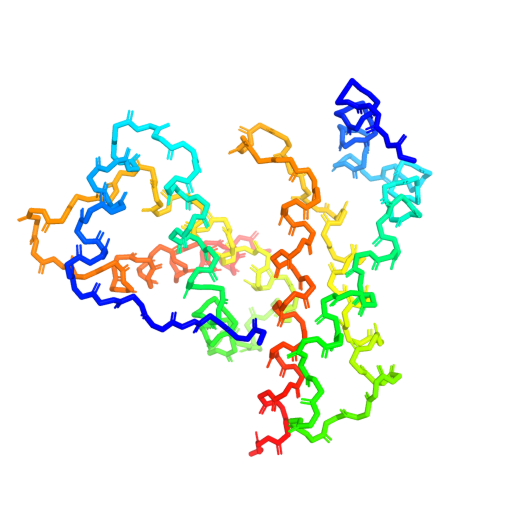OM 1583 C C . ASN B 1 97 ? -3.883 15.446 -3.408 1.00 40.71 191 ASN B C 1
ATOM 1584 O O . ASN B 1 97 ? -4.740 16.264 -3.099 1.00 45.83 191 ASN B O 1
ATOM 1589 N N . GLN B 1 98 ? -2.855 15.170 -2.632 1.00 43.59 192 GLN B N 1
ATOM 1590 C CA . GLN B 1 98 ? -2.818 15.726 -1.286 1.00 45.66 192 GLN B CA 1
ATOM 1591 C C . GLN B 1 98 ? -2.432 17.206 -1.295 1.00 45.88 192 GLN B C 1
ATOM 1592 O O . GLN B 1 98 ? -1.845 17.684 -2.271 1.00 46.93 192 GLN B O 1
#

Secondary structure (DSSP, 8-state):
---HHHHHHHHHHHHTT-HHHHHHHHHTTHHHHHHHHHTTTTSSS-HHHHHHHHHHHHHHHTTS--GGGS--HHHHHHHHHHHHHHHHHHHT--/-PPPPPPHHHHHHHHHHHHTT-HHHHHHHHHTTHHHHHHHHHTTTTSSS-HHHHHHHHHHHHHHHTTS--GGGS--HHHHHHHHHHHHHHHHHHT-

Solvent-accessible surface area: 10566 Å² total; per-residue (Å²): 138,41,78,58,141,74,17,91,98,50,0,58,57,2,66,159,37,54,126,108,2,39,98,107,0,34,105,38,17,92,210,33,0,50,129,0,0,140,111,0,58,134,134,62,24,82,47,143,55,0,35,116,48,0,49,53,0,1,96,14,0,5,71,82,7,43,24,192,83,49,16,117,1,52,22,9,0,30,6,0,0,18,2,0,0,6,55,8,28,30,75,118,115,151,42,80,28,104,162,27,75,52,119,70,15,98,86,48,0,59,55,2,70,160,37,52,68,116,4,36,52,66,0,1,60,20,20,2,124,35,0,0,86,10,0,67,188,11,84,148,128,58,29,80,14,35,44,0,0,12,22,0,4,51,0,1,10,72,0,2,44,162,7,39,31,186,184,65,100,111,1,48,51,49,0,36,106,62,0,117,110,13,0,68,132,13,26,154,109,120

Sequence (190 aa):
LLTAEEEIHYATLALKGDMEARKKMIEESSNLRLVVKIARRYLNRGLPLLDLIEEGNLGLMKSVEKFDPKRGFRFSSTYATWWIRQTIERAIMNQQTRGFSPLLTAEEEIHHYATLALKGDMEARKKMIEESSNLRRLVVKIARRYLNRGLPLLDLIEEGNLGLMKSVEKFDPKRGFRFSTYATWWIRQTIERAIMNQ

Foldseek 3Di:
DDDPVLQQVLLVVLQVPDVVSLVVQLVVCLVVQLVLLVVCPPLPDDSVVLSVQLSVQSSVLSHHPDCVVPDGSNVSSNVSSVVSSVVVSVVVPD/DQADAQDPVRQQVLLVCLQVPNVVSLVSQLRNCLVVQLVLLVVVPPLPDDSVVLSVQLSVLSSVLSHHPDCVVPDGSSVSSNVSSVVSSVVVSVVD

Nearest PDB structures (foldseek):
  5h6x-assembly1_A  TM=1.011E+00  e=1.927E-13  Legionella pneumophila
  6omf-assembly1_F  TM=9.226E-01  e=8.847E-10  Salmonella enterica subsp. enterica serovar Typhimurium
  5ipl-assembly1_F  TM=9.250E-01  e=2.370E-09  Escherichia coli
  6uu9-assembly1_FFF  TM=9.217E-01  e=5.102E-09  Escherichia coli
  5tjg-assembly1_F  TM=9.222E-01  e=3.641E-06  Thermus aquaticus

Radius of gyration: 16.35 Å; Cα contacts (8 Å, |Δi|>4): 252; chains: 2; bounding box: 43×38×44 Å

Organism: Legionella pneumophila subsp. pneumophila (strain Philadelphia 1 / ATCC 33152 / DSM 7513) (NCBI:txid272624)

InterPro domains:
  IPR000943 RNA polymerase sigma-70 [PR00046] (149-162)
  IPR000943 RNA polymerase sigma-70 [PR00046] (173-181)
  IPR000943 RNA polymerase sigma-70 [PR00046] (297-309)
  IPR000943 RNA polymerase sigma-70 [PR00046] (318-333)
  IPR000943 RNA polymerase sigma-70 [PR00046] (333-344)
  IPR000943 RNA polymerase sigma-70 [PS00715] (149-162)
  IPR000943 RNA polymerase sigma-70 [PS00716] (318-344)
  IPR007624 RNA polymerase sigma-70 region 3 [PF04539] (205-279)
  IPR007627 RNA polymerase sigma-70 region 2 [PF04542] (125-194)
  IPR007630 RNA polymerase sigma-70 region 4 [PF04545] (293-345)
  IPR009042 RNA polymerase sigma-70 region 1.2 [PF00140] (87-119)
  IPR012761 RNA polymerase sigma factor RpoS [MF_00959] (33-359)
  IPR012761 RNA polymerase sigma factor RpoS [TIGR02394] (77-359)
  IPR013324 RNA polymerase sigma factor, region 3/4-like [SSF88659] (198-272)
  IPR013324 RNA polymerase sigma factor, region 3/4-like [SSF88659] (256-350)
  IPR013325 RNA polymerase sigma factor, region 2 [SSF88946] (87-195)
  IPR014284 RNA polymerase sigma-70-like domain [TIGR02937] (120-347)
  IPR036388 Winged helix-like DNA-binding domain superfamily [G3DSA:1.10.10.10] (198-274)
  IPR036388 Winged helix-like DNA-binding domain superfamily [G3DSA:1.10.10.10] (276-350)
  IPR050239 Sigma-70 factor family, RNA polymerase initiation factors [PTHR30603] (118-346)